Protein AF-A0A953PXP9-F1 (afdb_monomer_lite)

Foldseek 3Di:
DVVVVVLCVQLCQQLVQCQVVQADHPVCVVQQKGKDALVRHGAHSVLSNQLSVVQVVCPPPPRSVQQCVQLVPDPQSAGPSCVVSRIHMDRDDPPVPPPPPPPPPPVPPPPDQFPLVQPDPVLLVLLVVLVVCLVVDDPVVNVVSLLVSQVVVCVSRVPDVVLSVPSNVNSVVSNVSVVVVVVVD

Sequence (185 aa):
VAVFILFLLQFGYYAGFEAWWNGQTPGKRRQHLRVIKDTGRPITVYESVARNLLRVVDSIPGFYGVGIVSMLLSAQNKRLGDYVAGTVVVHEKPFADQAKVSWNFASSGAASALDLSRLSPEEFQLMETFLLRREQLARDVRASMARQIALRVGEKLKIPAEDRQNPEALIEKLANEYRNCARFL

Radius of gyration: 26.55 Å; chains: 1; bounding box: 55×27×71 Å

Secondary structure (DSSP, 8-state):
-HHHHHHHHHHHHHHHHHHHTTS--HHHHHTTEEEEETTSPBPPHHHHHHHHHHHHHHT-STTTHHHHHHHHH-TT---HHHHHTTEEEEE---TTTS----------S--S---GGGS-HHHHHHHHHHHHHTTTS-HHHHHHHHHHHHHHHHHHTT--TTTTSSHHHHHHHHHHHHHHHHTT-

pLDDT: mean 75.17, std 12.75, range [41.72, 93.12]

Structure (mmCIF, N/CA/C/O backbone):
data_AF-A0A953PXP9-F1
#
_entry.id   AF-A0A953PXP9-F1
#
loop_
_atom_site.group_PDB
_atom_site.id
_atom_site.type_symbol
_atom_site.label_atom_id
_atom_site.label_alt_id
_atom_site.label_comp_id
_atom_site.label_asym_id
_atom_site.label_entity_id
_atom_site.label_seq_id
_atom_site.pdbx_PDB_ins_code
_atom_site.Cartn_x
_atom_site.Cartn_y
_atom_site.Cartn_z
_atom_site.occupancy
_atom_site.B_iso_or_equiv
_atom_site.auth_seq_id
_atom_site.auth_comp_id
_atom_site.auth_asym_id
_atom_site.auth_atom_id
_atom_site.pdbx_PDB_model_num
ATOM 1 N N . VAL A 1 1 ? 24.711 12.541 -34.722 1.00 77.81 1 VAL A N 1
ATOM 2 C CA . VAL A 1 1 ? 24.895 13.461 -33.569 1.00 77.81 1 VAL A CA 1
ATOM 3 C C . VAL A 1 1 ? 23.563 13.884 -32.948 1.00 77.81 1 VAL A C 1
ATOM 5 O O . VAL A 1 1 ? 23.353 13.577 -31.785 1.00 77.81 1 VAL A O 1
ATOM 8 N N . ALA A 1 2 ? 22.626 14.485 -33.695 1.00 76.88 2 ALA A N 1
ATOM 9 C CA . ALA A 1 2 ? 21.339 14.953 -33.147 1.00 76.88 2 ALA A CA 1
ATOM 10 C C . ALA A 1 2 ? 20.513 13.870 -32.416 1.00 76.88 2 ALA A C 1
ATOM 12 O O . ALA A 1 2 ? 20.062 14.098 -31.300 1.00 76.88 2 ALA A O 1
ATOM 13 N N . VAL A 1 3 ? 20.386 12.667 -32.992 1.00 74.69 3 VAL A N 1
ATOM 14 C CA . VAL A 1 3 ? 19.672 11.530 -32.366 1.00 74.69 3 VAL A CA 1
ATOM 15 C C . VAL A 1 3 ? 2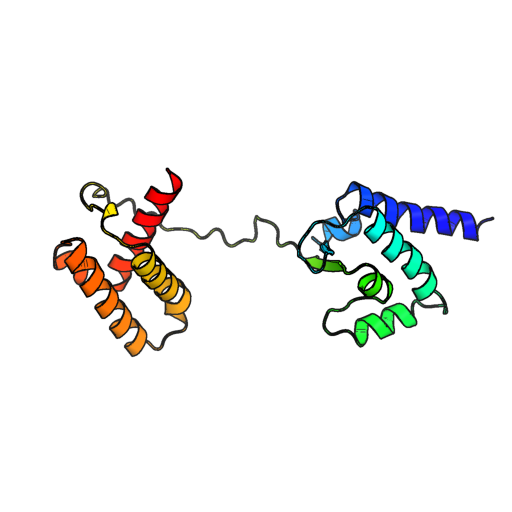0.305 11.115 -31.034 1.00 74.69 3 VAL A C 1
ATOM 17 O O . VAL A 1 3 ? 19.601 10.816 -30.077 1.00 74.69 3 VAL A O 1
ATOM 20 N N . PHE A 1 4 ? 21.635 11.151 -30.947 1.00 73.12 4 PHE A N 1
ATOM 21 C CA . PHE A 1 4 ? 22.373 10.807 -29.732 1.00 73.12 4 PHE A CA 1
ATOM 22 C C . PHE A 1 4 ? 22.208 11.872 -28.635 1.00 73.12 4 PHE A C 1
ATOM 24 O O . PHE A 1 4 ? 22.057 11.540 -27.464 1.00 73.12 4 PHE A O 1
ATOM 31 N N . ILE A 1 5 ? 22.156 13.153 -29.011 1.00 79.44 5 ILE A N 1
ATOM 32 C CA . ILE A 1 5 ? 21.874 14.255 -28.078 1.00 79.44 5 ILE A CA 1
ATOM 33 C C . ILE A 1 5 ? 20.431 14.170 -27.563 1.00 79.44 5 ILE A C 1
ATOM 35 O O . ILE A 1 5 ? 20.203 14.259 -26.359 1.00 79.44 5 ILE A O 1
ATOM 39 N N . LEU A 1 6 ? 19.461 13.940 -28.454 1.00 75.19 6 LEU A N 1
ATOM 40 C CA . LEU A 1 6 ? 18.058 13.713 -28.089 1.00 75.19 6 LEU A CA 1
ATOM 41 C C . LEU A 1 6 ? 17.910 12.507 -27.157 1.00 75.19 6 LEU A C 1
ATOM 43 O O . LEU A 1 6 ? 17.182 12.581 -26.170 1.00 75.19 6 LEU A O 1
ATOM 47 N N . PHE A 1 7 ? 18.642 11.426 -27.433 1.00 75.38 7 PHE A N 1
ATOM 48 C CA . PHE A 1 7 ? 18.706 10.257 -26.567 1.00 75.38 7 PHE A CA 1
ATOM 49 C C . PHE A 1 7 ? 19.218 10.619 -25.173 1.00 75.38 7 PHE A C 1
ATOM 51 O O . PHE A 1 7 ? 18.550 10.300 -24.200 1.00 75.38 7 PHE A O 1
ATOM 58 N N . LEU A 1 8 ? 20.350 11.318 -25.055 1.00 78.12 8 LEU A N 1
ATOM 59 C CA . LEU A 1 8 ? 20.912 11.691 -23.754 1.00 78.12 8 LEU A CA 1
ATOM 60 C C . LEU A 1 8 ? 20.008 12.643 -22.971 1.00 78.12 8 LEU A C 1
ATOM 62 O O . LEU A 1 8 ? 19.859 12.473 -21.764 1.00 78.12 8 LEU A O 1
ATOM 66 N N . LEU A 1 9 ? 19.365 13.601 -23.639 1.00 79.12 9 LEU A N 1
ATOM 67 C CA . LEU A 1 9 ? 18.408 14.502 -22.995 1.00 79.12 9 LEU A CA 1
ATOM 68 C C . LEU A 1 9 ? 17.196 13.730 -22.469 1.00 79.12 9 LEU A C 1
ATOM 70 O O . LEU A 1 9 ? 16.824 13.869 -21.308 1.00 79.12 9 LEU A O 1
ATOM 74 N N . GLN A 1 10 ? 16.608 12.873 -23.298 1.00 71.00 10 GLN A N 1
ATOM 75 C CA . GLN A 1 10 ? 15.400 12.127 -22.959 1.00 71.00 10 GLN A CA 1
ATOM 76 C C . GLN A 1 10 ? 15.678 10.969 -21.988 1.00 71.00 10 GLN A C 1
ATOM 78 O O . GLN A 1 10 ? 14.846 10.653 -21.145 1.00 71.00 10 GLN A O 1
ATOM 83 N N . PHE A 1 11 ? 16.830 10.313 -22.076 1.00 74.19 11 PHE A N 1
ATOM 84 C CA . PHE A 1 11 ? 17.242 9.253 -21.157 1.00 74.19 11 PHE A CA 1
ATOM 85 C C . PHE A 1 11 ? 17.737 9.836 -19.832 1.00 74.19 11 PHE A C 1
ATOM 87 O O . PHE A 1 11 ? 17.252 9.444 -18.774 1.00 74.19 11 PHE A O 1
ATOM 94 N N . GLY A 1 12 ? 18.643 10.815 -19.887 1.00 76.44 12 GLY A N 1
ATOM 95 C CA . GLY A 1 12 ? 19.232 11.461 -18.717 1.00 76.44 12 GLY A CA 1
ATOM 96 C C . GLY A 1 12 ? 18.202 12.203 -17.873 1.00 76.44 12 GLY A C 1
ATOM 97 O O . GLY A 1 12 ? 18.256 12.120 -16.650 1.00 76.44 12 GLY A O 1
ATOM 98 N N . TYR A 1 13 ? 17.208 12.840 -18.504 1.00 78.25 13 TYR A N 1
ATOM 99 C CA . TYR A 1 13 ? 16.089 13.442 -17.780 1.00 78.25 13 TYR A CA 1
ATOM 100 C C . TYR A 1 13 ? 15.318 12.381 -16.986 1.00 78.25 13 TYR A C 1
ATOM 102 O O . TYR A 1 13 ? 15.208 12.474 -15.769 1.00 78.25 13 TYR A O 1
ATOM 110 N N . TYR A 1 14 ? 14.813 11.330 -17.634 1.00 74.12 14 TYR A N 1
ATOM 111 C CA . TYR A 1 14 ? 13.960 10.363 -16.937 1.00 74.12 14 TYR A CA 1
ATOM 112 C C . TYR A 1 14 ? 14.738 9.517 -15.925 1.00 74.12 14 TYR A C 1
ATOM 114 O O . TYR A 1 14 ? 14.324 9.443 -14.772 1.00 74.12 14 TYR A O 1
ATOM 122 N N . ALA A 1 15 ? 15.881 8.945 -16.312 1.00 76.94 15 ALA A N 1
ATOM 123 C CA . ALA A 1 15 ? 16.683 8.113 -15.420 1.00 76.94 15 ALA A CA 1
ATOM 124 C C . ALA A 1 15 ? 17.272 8.927 -14.258 1.00 76.94 15 ALA A C 1
ATOM 126 O O . ALA A 1 15 ? 17.239 8.472 -13.116 1.00 76.94 15 ALA A O 1
ATOM 127 N N . GLY A 1 16 ? 17.761 10.143 -14.534 1.00 78.06 16 GLY A N 1
ATOM 128 C CA . GLY A 1 16 ? 18.353 11.024 -13.530 1.00 78.06 16 GLY A CA 1
ATOM 129 C C . GLY A 1 16 ? 17.331 11.520 -12.512 1.00 78.06 16 GLY A C 1
ATOM 130 O O . GLY A 1 16 ? 17.553 11.386 -11.310 1.00 78.06 16 GLY A O 1
ATOM 131 N N . PHE A 1 17 ? 16.181 12.026 -12.971 1.00 76.69 17 PHE A N 1
ATOM 132 C CA . PHE A 1 17 ? 15.129 12.468 -12.054 1.00 76.69 17 PHE A CA 1
ATOM 133 C C . PHE A 1 17 ? 14.521 11.299 -11.276 1.00 76.69 17 PHE A C 1
ATOM 135 O O . PHE A 1 17 ? 14.331 11.428 -10.073 1.00 76.69 17 PHE A O 1
ATOM 142 N N . GLU A 1 18 ? 14.281 10.142 -11.900 1.00 78.50 18 GLU A N 1
ATOM 143 C CA . GLU A 1 18 ? 13.748 8.981 -11.178 1.00 78.50 18 GLU A CA 1
ATOM 144 C C . GLU A 1 18 ? 14.744 8.409 -10.165 1.00 78.50 18 GLU A C 1
ATOM 146 O O . GLU A 1 18 ? 14.329 7.996 -9.084 1.00 78.50 18 GLU A O 1
ATOM 151 N N . ALA A 1 19 ? 16.046 8.417 -10.462 1.00 75.44 19 ALA A N 1
ATOM 152 C CA . ALA A 1 19 ? 17.071 7.996 -9.509 1.00 75.44 19 ALA A CA 1
ATOM 153 C C . ALA A 1 19 ? 17.203 8.977 -8.332 1.00 75.44 19 ALA A C 1
ATOM 155 O O . ALA A 1 19 ? 17.291 8.546 -7.186 1.00 75.44 19 ALA A O 1
ATOM 156 N N . TRP A 1 20 ? 17.180 10.287 -8.596 1.00 78.50 20 TRP A N 1
ATOM 157 C CA . TRP A 1 20 ? 17.334 11.308 -7.555 1.00 78.50 20 TRP A CA 1
ATOM 158 C C . TRP A 1 20 ? 16.058 11.478 -6.715 1.00 78.50 20 TRP A C 1
ATOM 160 O O . TRP A 1 20 ? 16.119 11.654 -5.501 1.00 78.50 20 TRP A O 1
ATOM 170 N N . TRP A 1 21 ? 14.879 11.372 -7.331 1.00 74.69 21 TRP A N 1
ATOM 171 C CA . TRP A 1 21 ? 13.590 11.607 -6.677 1.00 74.69 21 TRP A CA 1
ATOM 172 C C . TRP A 1 21 ? 12.871 10.323 -6.237 1.00 74.69 21 TRP A C 1
ATOM 174 O O . TRP A 1 21 ? 11.643 10.295 -6.154 1.00 74.69 21 TRP A O 1
ATOM 184 N N . ASN A 1 22 ? 13.611 9.242 -5.960 1.00 76.00 22 ASN A N 1
ATOM 185 C CA . ASN A 1 22 ? 13.059 7.965 -5.480 1.00 76.00 22 ASN A CA 1
ATOM 186 C C . ASN A 1 22 ? 11.868 7.451 -6.323 1.00 76.00 22 ASN A C 1
ATOM 188 O O . ASN A 1 22 ? 10.829 7.054 -5.781 1.00 76.00 22 ASN A O 1
ATOM 192 N N . GLY A 1 23 ? 12.008 7.495 -7.649 1.00 72.38 23 GLY A N 1
ATOM 193 C CA . GLY A 1 23 ? 11.006 7.028 -8.606 1.00 72.38 23 GLY A CA 1
ATOM 194 C C . GLY A 1 23 ? 9.991 8.071 -9.060 1.00 72.38 23 GLY A C 1
ATOM 195 O O . GLY A 1 23 ? 8.904 7.699 -9.505 1.00 72.38 23 GLY A O 1
ATOM 196 N N . GLN A 1 24 ? 10.307 9.364 -8.974 1.00 79.06 24 GLN A N 1
ATOM 197 C CA . GLN A 1 24 ? 9.444 10.428 -9.496 1.00 79.06 24 GLN A CA 1
ATOM 198 C C . GLN A 1 24 ? 10.177 11.311 -10.508 1.00 79.06 24 GLN A C 1
ATOM 200 O O . GLN A 1 24 ? 11.357 11.606 -10.385 1.00 79.06 24 GLN A O 1
ATOM 205 N N . THR A 1 25 ? 9.445 11.785 -11.510 1.00 83.06 25 THR A N 1
ATOM 206 C CA . THR A 1 25 ? 9.865 12.907 -12.358 1.00 83.06 25 THR A CA 1
ATOM 207 C C . THR A 1 25 ? 9.011 14.130 -12.025 1.00 83.06 25 THR A C 1
ATOM 209 O O . THR A 1 25 ? 7.919 13.968 -11.471 1.00 83.06 25 THR A O 1
ATOM 212 N N . PRO A 1 26 ? 9.431 15.360 -12.375 1.00 80.00 26 PRO A N 1
ATOM 213 C CA . PRO A 1 26 ? 8.640 16.563 -12.104 1.00 80.00 26 PRO A CA 1
ATOM 214 C C . PRO A 1 26 ? 7.191 16.479 -12.617 1.00 80.00 26 PRO A C 1
ATOM 216 O O . PRO A 1 26 ? 6.264 16.912 -11.934 1.00 80.00 26 PRO A O 1
ATOM 219 N N . GLY A 1 27 ? 6.980 15.866 -13.789 1.00 75.94 27 GLY A N 1
ATOM 220 C CA . GLY A 1 27 ? 5.645 15.616 -14.343 1.00 75.94 27 GLY A CA 1
ATOM 221 C C . GLY A 1 27 ? 4.837 14.598 -13.533 1.00 75.94 27 GLY A C 1
ATOM 222 O O . GLY A 1 27 ? 3.691 14.872 -13.183 1.00 75.94 27 GLY A O 1
ATOM 223 N N . LYS A 1 28 ? 5.450 13.464 -13.162 1.00 78.88 28 LYS A N 1
ATOM 224 C CA . LYS A 1 28 ? 4.817 12.448 -12.303 1.00 78.88 28 LYS A CA 1
ATOM 225 C C . LYS A 1 28 ? 4.431 13.029 -10.946 1.00 78.88 28 LYS A C 1
ATOM 227 O O . LYS A 1 28 ? 3.342 12.766 -10.455 1.00 78.88 28 LYS A O 1
ATOM 232 N N . ARG A 1 29 ? 5.271 13.894 -10.381 1.00 77.50 29 ARG A N 1
ATOM 233 C CA . ARG A 1 29 ? 5.030 14.512 -9.079 1.00 77.50 29 ARG A CA 1
ATOM 234 C C . ARG A 1 29 ? 3.833 15.461 -9.069 1.00 77.50 29 ARG A C 1
ATOM 236 O O . ARG A 1 29 ? 3.086 15.461 -8.099 1.00 77.50 29 ARG A O 1
ATOM 243 N N . ARG A 1 30 ? 3.610 16.219 -10.150 1.00 80.81 30 ARG A N 1
ATOM 244 C CA . ARG A 1 30 ? 2.393 17.042 -10.308 1.00 80.81 30 ARG A CA 1
ATOM 245 C C . ARG A 1 30 ? 1.121 16.199 -10.384 1.00 80.81 30 ARG A C 1
ATOM 247 O O . ARG A 1 30 ? 0.072 16.654 -9.959 1.00 80.81 30 ARG A O 1
ATOM 254 N N . GLN A 1 31 ? 1.226 14.986 -10.919 1.00 78.00 31 GLN A N 1
ATOM 255 C CA . GLN A 1 31 ? 0.127 14.024 -11.001 1.00 78.00 31 GLN A CA 1
ATOM 256 C C . GLN A 1 31 ? 0.084 13.085 -9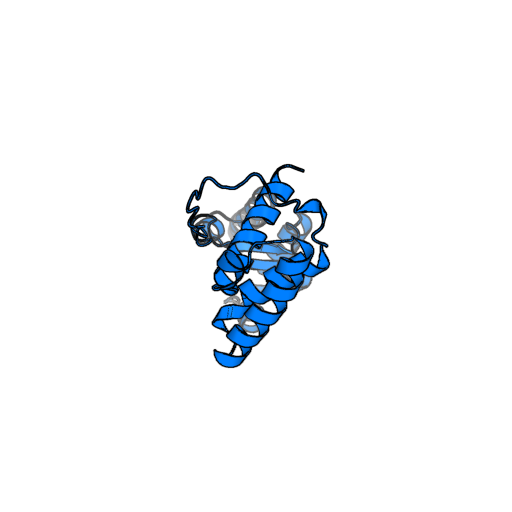.791 1.00 78.00 31 GLN A C 1
ATOM 258 O O . GLN A 1 31 ? -0.618 12.085 -9.837 1.00 78.00 31 GLN A O 1
ATOM 263 N N . HIS A 1 32 ? 0.864 13.345 -8.737 1.00 80.44 32 HIS A N 1
ATOM 264 C CA . HIS A 1 32 ? 1.001 12.462 -7.578 1.00 80.44 32 HIS A CA 1
ATOM 265 C C . HIS A 1 32 ? 1.248 10.987 -7.945 1.00 80.44 32 HIS A C 1
ATOM 267 O O . 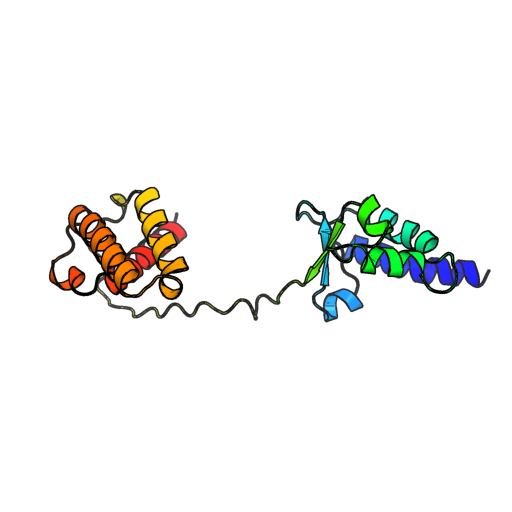HIS A 1 32 ? 0.693 10.066 -7.351 1.00 80.44 32 HIS A O 1
ATOM 273 N N . LEU A 1 33 ? 2.052 10.747 -8.976 1.00 81.75 33 LEU A N 1
ATOM 274 C CA . LEU A 1 33 ? 2.457 9.416 -9.406 1.00 81.75 33 LEU A CA 1
ATOM 275 C C . LEU A 1 33 ? 3.848 9.108 -8.865 1.00 81.75 33 LEU A C 1
ATOM 277 O O . LEU A 1 33 ? 4.772 9.920 -8.981 1.00 81.75 33 LEU A O 1
ATOM 281 N N . ARG A 1 34 ? 4.015 7.900 -8.336 1.00 83.88 34 ARG A N 1
ATOM 282 C CA . ARG A 1 34 ? 5.301 7.392 -7.869 1.00 83.88 34 ARG A CA 1
ATOM 283 C C . ARG A 1 34 ? 5.553 5.994 -8.388 1.00 83.88 34 ARG A C 1
ATOM 285 O O . ARG A 1 34 ? 4.677 5.140 -8.361 1.00 83.88 34 ARG A O 1
ATOM 292 N N . VAL A 1 35 ? 6.777 5.762 -8.838 1.00 83.12 35 VAL A N 1
ATOM 293 C CA . VAL A 1 35 ? 7.254 4.429 -9.182 1.00 83.12 35 VAL A CA 1
ATOM 294 C C . VAL A 1 35 ? 7.766 3.752 -7.907 1.00 83.12 35 VAL A C 1
ATOM 296 O O . VAL A 1 35 ? 8.645 4.290 -7.235 1.00 83.12 35 VAL A O 1
ATOM 299 N N . ILE A 1 36 ? 7.240 2.574 -7.585 1.00 85.25 36 ILE A N 1
ATOM 300 C CA . ILE A 1 36 ? 7.658 1.742 -6.446 1.00 85.25 36 ILE A CA 1
ATOM 301 C C . ILE A 1 36 ? 7.935 0.320 -6.919 1.00 85.25 36 ILE A C 1
ATOM 303 O O . ILE A 1 36 ? 7.416 -0.095 -7.951 1.00 85.25 36 ILE A O 1
ATOM 307 N N . LYS A 1 37 ? 8.729 -0.452 -6.177 1.00 85.12 37 LYS A N 1
ATOM 308 C CA . LYS A 1 37 ? 8.870 -1.888 -6.447 1.00 85.12 37 LYS A CA 1
ATOM 309 C C . LYS A 1 37 ? 7.543 -2.610 -6.239 1.00 85.12 37 LYS A C 1
ATOM 311 O O . LYS A 1 37 ? 6.726 -2.187 -5.425 1.00 85.12 37 LYS A O 1
ATOM 316 N N . ASP A 1 38 ? 7.403 -3.777 -6.856 1.00 82.62 38 ASP A N 1
ATOM 317 C CA . ASP A 1 38 ? 6.272 -4.682 -6.607 1.00 82.62 38 ASP A CA 1
ATOM 318 C C . ASP A 1 38 ? 6.170 -5.120 -5.133 1.00 82.62 38 ASP A C 1
ATOM 320 O O . ASP A 1 38 ? 5.098 -5.454 -4.644 1.00 82.62 38 ASP A O 1
ATOM 324 N N . THR A 1 39 ? 7.280 -5.041 -4.392 1.00 79.88 39 THR A N 1
ATOM 325 C CA . THR A 1 39 ? 7.351 -5.289 -2.941 1.00 79.88 39 THR A CA 1
ATOM 326 C C . THR A 1 39 ? 6.940 -4.090 -2.077 1.00 79.88 39 THR A C 1
ATOM 328 O O . THR A 1 39 ? 7.014 -4.167 -0.854 1.00 79.88 39 THR A O 1
ATOM 331 N N . GLY A 1 40 ? 6.573 -2.953 -2.677 1.00 75.69 40 GLY A N 1
ATOM 332 C CA . GLY A 1 40 ? 6.231 -1.715 -1.966 1.00 75.69 40 GLY A CA 1
ATOM 333 C C . GLY A 1 40 ? 7.429 -0.865 -1.526 1.00 75.69 40 GLY A C 1
ATOM 334 O O . GLY A 1 40 ? 7.253 0.223 -0.981 1.00 75.69 40 GLY A O 1
ATOM 335 N N . ARG A 1 41 ? 8.661 -1.328 -1.765 1.00 81.44 41 ARG A N 1
ATOM 336 C CA . ARG A 1 41 ? 9.893 -0.590 -1.439 1.00 81.44 41 ARG A CA 1
ATOM 337 C C . ARG A 1 41 ? 10.181 0.517 -2.466 1.00 81.44 41 ARG A C 1
ATOM 339 O O . ARG A 1 41 ? 9.763 0.393 -3.622 1.00 81.44 41 ARG A O 1
ATOM 346 N N . PRO A 1 42 ? 10.921 1.581 -2.092 1.00 79.81 42 PRO A N 1
ATOM 347 C CA . PRO A 1 42 ? 11.400 2.558 -3.065 1.00 79.81 42 PRO A CA 1
ATOM 348 C C . PRO A 1 42 ? 12.282 1.881 -4.121 1.00 79.81 42 PRO A C 1
ATOM 350 O O . PRO A 1 42 ? 12.970 0.893 -3.839 1.00 79.81 42 PRO A O 1
ATOM 353 N N . ILE A 1 43 ? 12.244 2.407 -5.345 1.00 82.75 43 ILE A N 1
ATOM 354 C CA . ILE A 1 43 ? 13.068 1.882 -6.434 1.00 82.75 43 ILE A CA 1
ATOM 355 C C . ILE A 1 43 ? 14.544 2.216 -6.225 1.00 82.75 43 ILE A C 1
ATOM 357 O O . ILE A 1 43 ? 14.893 3.247 -5.653 1.00 82.75 43 ILE A O 1
ATOM 361 N N . THR A 1 44 ? 15.412 1.346 -6.729 1.00 82.25 44 THR A N 1
ATOM 362 C CA . THR A 1 44 ? 16.865 1.558 -6.735 1.00 82.25 44 THR A CA 1
ATOM 363 C C . THR A 1 44 ? 17.299 2.216 -8.049 1.00 82.25 44 THR A C 1
ATOM 365 O O . THR A 1 44 ? 16.624 2.086 -9.071 1.00 82.25 44 THR A O 1
ATOM 368 N N . VAL A 1 45 ? 18.462 2.876 -8.060 1.00 78.38 45 VAL A N 1
ATOM 369 C CA . VAL A 1 45 ? 19.053 3.491 -9.266 1.00 78.38 45 VAL A CA 1
ATOM 370 C C . VAL A 1 45 ? 19.137 2.499 -10.435 1.00 78.38 45 VAL A C 1
ATOM 372 O O . VAL A 1 45 ? 18.741 2.834 -11.547 1.00 78.38 45 VAL A O 1
ATOM 375 N N . TYR A 1 46 ? 19.564 1.258 -10.181 1.00 81.06 46 TYR A N 1
ATOM 376 C CA . TYR A 1 46 ? 19.648 0.207 -11.203 1.00 81.06 46 TYR A CA 1
ATOM 377 C C . TYR A 1 46 ? 18.302 -0.104 -11.863 1.00 81.06 46 TYR A C 1
ATOM 379 O O . TYR A 1 46 ? 18.232 -0.265 -13.076 1.00 81.06 46 TYR A O 1
ATOM 387 N N . GLU A 1 47 ? 17.225 -0.146 -11.082 1.00 81.00 47 GLU A N 1
ATOM 388 C CA . GLU A 1 47 ? 15.881 -0.440 -11.586 1.00 81.00 47 GLU A CA 1
ATOM 389 C C . GLU A 1 47 ? 15.335 0.736 -12.395 1.00 81.00 47 GLU A C 1
ATOM 391 O O . GLU A 1 47 ? 14.765 0.533 -13.463 1.00 81.00 47 GLU A O 1
ATOM 396 N N . SER A 1 48 ? 15.569 1.970 -11.936 1.00 80.75 48 SER A N 1
ATOM 397 C CA . SER A 1 48 ? 15.261 3.187 -12.702 1.00 80.75 48 SER A CA 1
ATOM 398 C C . SER A 1 48 ? 15.955 3.177 -14.071 1.00 80.75 48 SER A C 1
ATOM 400 O O . SER A 1 48 ? 15.330 3.423 -15.107 1.00 80.75 48 SER A O 1
ATOM 402 N N . VAL A 1 49 ? 17.244 2.829 -14.094 1.00 80.06 49 VAL A N 1
ATOM 403 C CA . VAL A 1 49 ? 18.046 2.757 -15.321 1.00 80.06 49 VAL A CA 1
ATOM 404 C C . VAL A 1 49 ? 17.574 1.620 -16.231 1.00 80.06 49 VAL A C 1
ATOM 406 O O . VAL A 1 49 ? 17.375 1.854 -17.421 1.00 80.06 49 VAL A O 1
ATOM 409 N N . ALA A 1 50 ? 17.331 0.421 -15.693 1.00 80.12 50 ALA A N 1
ATOM 410 C CA . ALA A 1 50 ? 16.872 -0.736 -16.465 1.00 80.12 50 ALA A CA 1
ATOM 411 C C . ALA A 1 50 ? 15.540 -0.459 -17.183 1.00 80.12 50 ALA A C 1
ATOM 413 O O . ALA A 1 50 ? 15.411 -0.719 -18.382 1.00 80.12 50 ALA A O 1
ATOM 414 N N . ARG A 1 51 ? 14.577 0.157 -16.483 1.00 77.94 51 ARG A N 1
ATOM 415 C CA . ARG A 1 51 ? 13.279 0.565 -17.058 1.00 77.94 51 ARG A CA 1
ATOM 416 C C . ARG A 1 51 ? 13.451 1.588 -18.168 1.00 77.94 51 ARG A C 1
ATOM 418 O O . ARG A 1 51 ? 12.824 1.477 -19.219 1.00 77.94 51 ARG A O 1
ATOM 425 N N . ASN A 1 52 ? 14.299 2.591 -17.943 1.00 76.56 52 ASN A N 1
ATOM 426 C CA . ASN A 1 52 ? 14.531 3.654 -18.917 1.00 76.56 52 ASN A CA 1
ATOM 427 C C . ASN A 1 52 ? 15.320 3.178 -20.141 1.00 76.56 52 ASN A C 1
ATOM 429 O O . ASN A 1 52 ? 15.111 3.711 -21.230 1.00 76.56 52 ASN A O 1
ATOM 433 N N . LEU A 1 53 ? 16.177 2.166 -19.995 1.00 75.75 53 LEU A N 1
ATOM 434 C CA . LEU A 1 53 ? 16.896 1.557 -21.111 1.00 75.75 53 LEU A CA 1
ATOM 435 C C . LEU A 1 53 ? 15.955 0.705 -21.970 1.00 75.75 53 LEU A C 1
ATOM 437 O O . LEU A 1 53 ? 15.942 0.839 -23.191 1.00 75.75 53 LEU A O 1
ATOM 441 N N . LEU A 1 54 ? 15.090 -0.094 -21.340 1.00 73.25 54 LEU A N 1
ATOM 442 C CA . LEU A 1 54 ? 14.065 -0.871 -22.045 1.00 73.25 54 LEU A CA 1
ATOM 443 C C . LEU A 1 54 ? 12.993 0.006 -22.693 1.00 73.25 54 LEU A C 1
ATOM 445 O O . LEU A 1 54 ? 12.446 -0.372 -23.723 1.00 73.25 54 LEU A O 1
ATOM 449 N N . ARG A 1 55 ? 12.774 1.227 -22.190 1.00 71.12 55 ARG A N 1
ATOM 450 C CA . ARG A 1 55 ? 11.926 2.220 -22.864 1.00 71.12 55 ARG A CA 1
ATOM 451 C C . ARG A 1 55 ? 12.394 2.513 -24.293 1.00 71.12 55 ARG A C 1
ATOM 453 O O . ARG A 1 55 ? 11.573 2.823 -25.152 1.00 71.12 55 ARG A O 1
ATOM 460 N N . VAL A 1 56 ? 13.698 2.437 -24.551 1.00 67.00 56 VAL A N 1
ATOM 461 C CA . VAL A 1 56 ? 14.278 2.627 -25.889 1.00 67.00 56 VAL A CA 1
ATOM 462 C C . VAL A 1 56 ? 13.860 1.478 -26.797 1.00 67.00 56 VAL A C 1
ATOM 464 O O . VAL A 1 56 ? 13.450 1.724 -27.922 1.00 67.00 56 VAL A O 1
ATOM 467 N N . VAL A 1 57 ? 13.881 0.248 -26.278 1.00 67.06 57 VAL A N 1
ATOM 468 C CA . VAL A 1 57 ? 13.435 -0.960 -26.985 1.00 67.06 57 VAL A CA 1
ATOM 469 C C . VAL A 1 57 ? 11.933 -0.900 -27.267 1.00 67.06 57 VAL A C 1
ATOM 471 O O . VAL A 1 57 ? 11.520 -1.114 -28.401 1.00 67.06 57 VAL A O 1
ATOM 474 N N . ASP A 1 58 ? 11.126 -0.477 -26.290 1.00 63.25 58 ASP A N 1
ATOM 475 C CA . ASP A 1 58 ? 9.678 -0.272 -26.460 1.00 63.25 58 ASP A CA 1
ATOM 476 C C . ASP A 1 58 ? 9.340 0.809 -27.504 1.00 63.25 58 ASP A C 1
ATOM 478 O O . ASP A 1 58 ? 8.238 0.827 -28.055 1.00 63.25 58 ASP A O 1
ATOM 482 N N . SER A 1 59 ? 10.283 1.717 -27.783 1.00 62.03 59 SER A N 1
ATOM 483 C CA . SER A 1 59 ? 10.144 2.775 -28.792 1.00 62.03 59 SER A CA 1
ATOM 484 C C . SER A 1 59 ? 10.428 2.281 -30.222 1.00 62.03 59 SER A C 1
ATOM 486 O O . SER A 1 59 ? 10.167 3.010 -31.180 1.00 62.03 59 SER A O 1
ATOM 488 N N . ILE A 1 60 ? 10.939 1.053 -30.382 1.00 61.00 60 ILE A N 1
ATOM 489 C CA . ILE A 1 60 ? 11.260 0.409 -31.665 1.00 61.00 60 ILE A CA 1
ATOM 490 C C . ILE A 1 60 ? 10.100 -0.548 -31.990 1.00 61.00 60 ILE A C 1
ATOM 492 O O . ILE A 1 60 ? 10.190 -1.742 -31.714 1.00 61.00 60 ILE A O 1
ATOM 496 N N . PRO A 1 61 ? 8.936 -0.029 -32.430 1.00 53.72 61 PRO A N 1
ATOM 497 C CA . PRO A 1 61 ? 8.750 0.463 -33.795 1.00 53.72 61 PRO A CA 1
ATOM 498 C C . PRO A 1 61 ? 7.914 1.756 -33.839 1.00 53.72 61 PRO A C 1
ATOM 500 O O . PRO A 1 61 ? 6.712 1.723 -33.590 1.00 53.72 61 PRO A O 1
ATOM 503 N N . GLY A 1 62 ? 8.546 2.886 -34.176 1.00 56.94 62 GLY A N 1
ATOM 504 C CA . GLY A 1 62 ? 7.942 4.144 -34.660 1.00 56.94 62 GLY A CA 1
ATOM 505 C C . GLY A 1 62 ? 6.969 4.922 -33.752 1.00 56.94 62 GLY A C 1
ATOM 506 O O . GLY A 1 62 ? 6.923 6.142 -33.845 1.00 56.94 62 GLY A O 1
ATOM 507 N N . PHE A 1 63 ? 6.209 4.264 -32.874 1.00 57.88 63 PHE A N 1
ATOM 508 C CA . PHE A 1 63 ? 5.058 4.832 -32.159 1.00 57.88 63 PHE A CA 1
ATOM 509 C C . PHE A 1 63 ? 4.839 4.221 -30.767 1.00 57.88 63 PHE A C 1
ATOM 511 O O . PHE A 1 63 ? 3.711 4.174 -30.288 1.00 57.88 63 PHE A O 1
ATOM 518 N N . TYR A 1 64 ? 5.886 3.721 -30.097 1.00 62.66 64 TYR A N 1
ATOM 519 C CA . TYR A 1 64 ? 5.735 3.045 -28.795 1.00 62.66 64 TYR A CA 1
ATOM 520 C C . TYR A 1 64 ? 4.792 1.825 -28.837 1.00 62.66 64 TYR A C 1
ATOM 522 O O . TYR A 1 64 ? 4.227 1.445 -27.813 1.00 62.66 64 TYR A O 1
ATOM 530 N N . GLY A 1 65 ? 4.602 1.205 -30.010 1.00 61.91 65 GLY A N 1
ATOM 531 C CA . GLY A 1 65 ? 3.581 0.175 -30.221 1.00 61.91 65 GLY A CA 1
ATOM 532 C C . GLY A 1 65 ? 3.704 -1.006 -29.256 1.00 61.91 65 GLY A C 1
ATOM 533 O O . GLY A 1 65 ? 2.711 -1.429 -28.677 1.00 61.91 65 GLY A O 1
ATOM 534 N N . VAL A 1 66 ? 4.925 -1.476 -28.994 1.00 66.38 66 VAL A N 1
ATOM 535 C CA . VAL A 1 66 ? 5.186 -2.578 -28.048 1.00 66.38 66 VAL A CA 1
ATOM 536 C C . VAL A 1 66 ? 4.869 -2.165 -26.607 1.00 66.38 66 VAL A C 1
ATOM 538 O O . VAL A 1 66 ? 4.229 -2.912 -25.863 1.00 66.38 66 VAL A O 1
ATOM 541 N N . GLY A 1 67 ? 5.238 -0.943 -26.219 1.00 65.94 67 GLY A N 1
ATOM 542 C CA . GLY A 1 67 ? 4.908 -0.383 -24.908 1.00 65.94 67 GLY A CA 1
ATOM 543 C C . GLY A 1 67 ? 3.400 -0.198 -24.703 1.00 65.94 67 GLY A C 1
ATOM 544 O O . GLY A 1 67 ? 2.880 -0.508 -23.637 1.00 65.94 67 GLY A O 1
ATOM 545 N N . ILE A 1 68 ? 2.683 0.264 -25.729 1.00 69.25 68 ILE A N 1
ATOM 546 C CA . ILE A 1 68 ? 1.229 0.468 -25.683 1.00 69.25 68 ILE A CA 1
ATOM 547 C C . ILE A 1 68 ? 0.500 -0.876 -25.632 1.00 69.25 68 ILE A C 1
ATOM 549 O O . ILE A 1 68 ? -0.363 -1.067 -24.781 1.00 69.25 68 ILE A O 1
ATOM 553 N N . VAL A 1 69 ? 0.871 -1.827 -26.493 1.00 71.75 69 VAL A N 1
ATOM 554 C CA . VAL A 1 69 ? 0.264 -3.165 -26.518 1.00 71.75 69 VAL A CA 1
ATOM 555 C C . VAL A 1 69 ? 0.510 -3.899 -25.198 1.00 71.75 69 VAL A C 1
ATOM 557 O O . VAL A 1 69 ? -0.427 -4.460 -24.638 1.00 71.75 69 VAL A O 1
ATOM 560 N N . SER A 1 70 ? 1.730 -3.847 -24.649 1.00 67.56 70 SER A N 1
ATOM 561 C CA . SER A 1 70 ? 2.024 -4.462 -23.344 1.00 67.56 70 SER A CA 1
ATOM 562 C C . SER A 1 70 ? 1.235 -3.823 -22.197 1.00 67.56 70 SER A C 1
ATOM 564 O O . SER A 1 70 ? 0.708 -4.550 -21.359 1.00 67.56 70 SER A O 1
ATOM 566 N N . MET A 1 71 ? 1.071 -2.495 -22.192 1.00 66.88 71 MET A N 1
ATOM 567 C CA . MET A 1 71 ? 0.236 -1.807 -21.201 1.00 66.88 71 MET A CA 1
ATOM 568 C C . MET A 1 71 ? -1.238 -2.199 -21.307 1.00 66.88 71 MET A C 1
ATOM 570 O O . MET A 1 71 ? -1.850 -2.467 -20.279 1.00 66.88 71 MET A O 1
ATOM 574 N N . LEU A 1 72 ? -1.792 -2.263 -22.523 1.00 73.44 72 LEU A N 1
ATOM 575 C CA . LEU A 1 72 ? -3.198 -2.613 -22.756 1.00 73.44 72 LEU A CA 1
ATOM 576 C C . LEU A 1 72 ? -3.515 -4.070 -22.399 1.00 73.44 72 LEU A C 1
ATOM 578 O O . LEU A 1 72 ? -4.602 -4.357 -21.909 1.00 73.44 72 LEU A O 1
ATOM 582 N N . LEU A 1 73 ? -2.575 -4.987 -22.636 1.00 73.75 73 LEU A N 1
ATOM 583 C CA . LEU A 1 73 ? -2.741 -6.405 -22.304 1.00 73.75 73 LEU A CA 1
ATOM 584 C C . LEU A 1 73 ? -2.464 -6.707 -20.823 1.00 73.75 73 LEU A C 1
ATOM 586 O O . LEU A 1 73 ? -2.859 -7.757 -20.316 1.00 73.75 73 LEU A O 1
ATOM 590 N N . SER A 1 74 ? -1.789 -5.804 -20.114 1.00 70.94 74 SER A N 1
ATOM 591 C CA . SER A 1 74 ? -1.450 -5.968 -18.705 1.00 70.94 74 SER A CA 1
ATOM 592 C C . SER A 1 74 ? -2.571 -5.453 -17.797 1.00 70.94 74 SER A C 1
ATOM 594 O O . SER A 1 74 ? -2.804 -4.250 -17.714 1.00 70.94 74 SER A O 1
ATOM 596 N N . ALA A 1 75 ? -3.123 -6.322 -16.944 1.00 66.56 75 ALA A N 1
ATOM 597 C CA . ALA A 1 75 ? -4.078 -5.939 -15.892 1.00 66.56 75 ALA A CA 1
ATOM 598 C C . ALA A 1 75 ? -3.556 -4.851 -14.923 1.00 66.56 75 ALA A C 1
ATOM 600 O O . ALA A 1 75 ? -4.338 -4.143 -14.296 1.00 66.56 75 ALA A O 1
ATOM 601 N N . GLN A 1 76 ? -2.231 -4.704 -14.798 1.00 67.38 76 GLN A N 1
ATOM 602 C CA . GLN A 1 76 ? -1.574 -3.711 -13.935 1.00 67.38 76 GLN A CA 1
ATOM 603 C C . GLN A 1 76 ? -1.060 -2.478 -14.707 1.00 67.38 76 GLN A C 1
ATOM 605 O O . GLN A 1 76 ? -0.326 -1.675 -14.137 1.00 67.38 76 GLN A O 1
ATOM 610 N N . ASN A 1 77 ? -1.408 -2.331 -15.996 1.00 74.50 77 ASN A N 1
ATOM 611 C CA . ASN A 1 77 ? -0.905 -1.281 -16.897 1.00 74.50 77 ASN A CA 1
ATOM 612 C C . ASN A 1 77 ? 0.638 -1.135 -16.904 1.00 74.50 77 ASN A C 1
ATOM 614 O O . ASN A 1 77 ? 1.168 -0.025 -17.003 1.00 74.50 77 ASN A O 1
ATOM 618 N N . LYS A 1 78 ? 1.370 -2.252 -16.776 1.00 75.62 78 LYS A N 1
ATOM 619 C CA . LYS A 1 78 ? 2.837 -2.300 -16.768 1.00 75.62 78 LYS A CA 1
ATOM 620 C C . LYS A 1 78 ? 3.386 -2.360 -18.191 1.00 75.62 78 LYS A C 1
ATOM 622 O O . LYS A 1 78 ? 2.883 -3.108 -19.024 1.00 75.62 78 LYS A O 1
ATOM 627 N N . ARG A 1 79 ? 4.447 -1.599 -18.462 1.00 78.31 79 ARG A N 1
ATOM 628 C CA . ARG A 1 79 ? 5.240 -1.734 -19.699 1.00 78.31 79 ARG A CA 1
ATOM 629 C C . ARG A 1 79 ? 6.185 -2.920 -19.603 1.00 78.31 79 ARG A C 1
ATOM 631 O O . ARG A 1 79 ? 6.505 -3.374 -18.507 1.00 78.31 79 ARG A O 1
ATOM 638 N N . LEU A 1 80 ? 6.734 -3.347 -20.737 1.00 76.06 80 LEU A N 1
ATOM 639 C CA . LEU A 1 80 ? 7.794 -4.357 -20.786 1.00 76.06 80 LEU A CA 1
ATOM 640 C C . LEU A 1 80 ? 8.988 -3.987 -19.888 1.00 76.06 80 LEU A C 1
ATOM 642 O O . LEU A 1 80 ? 9.433 -4.798 -19.076 1.00 76.06 80 LEU A O 1
ATOM 646 N N . GLY A 1 81 ? 9.445 -2.730 -19.957 1.00 74.56 81 GLY A N 1
ATOM 647 C CA . GLY A 1 81 ? 10.481 -2.221 -19.054 1.00 74.56 81 GLY A CA 1
ATOM 648 C C . GLY A 1 81 ? 10.099 -2.319 -17.577 1.00 74.56 81 GLY A C 1
ATOM 649 O O . GLY A 1 81 ? 10.965 -2.521 -16.723 1.00 74.56 81 GLY A O 1
ATOM 650 N N . ASP A 1 82 ? 8.802 -2.247 -17.276 1.00 78.50 82 ASP A N 1
ATOM 651 C CA . ASP A 1 82 ? 8.318 -2.289 -15.911 1.00 78.50 82 ASP A CA 1
ATOM 652 C C . ASP A 1 82 ? 8.322 -3.699 -15.315 1.00 78.50 82 ASP A C 1
ATOM 654 O O . ASP A 1 82 ? 8.637 -3.867 -14.134 1.00 78.50 82 ASP A O 1
ATOM 658 N N . TYR A 1 83 ? 8.034 -4.696 -16.154 1.00 79.12 83 TYR A N 1
ATOM 659 C CA . TYR A 1 83 ? 8.134 -6.112 -15.816 1.00 79.12 83 TYR A CA 1
ATOM 660 C C . TYR A 1 83 ? 9.572 -6.532 -15.527 1.00 79.12 83 TYR A C 1
ATOM 662 O O . TYR A 1 83 ? 9.823 -7.181 -14.516 1.00 79.12 83 TYR A O 1
ATOM 670 N N . VAL A 1 84 ? 10.523 -6.127 -16.373 1.00 80.31 84 VAL A N 1
ATOM 671 C CA . VAL A 1 84 ? 11.930 -6.528 -16.207 1.00 80.31 84 VAL A CA 1
ATOM 672 C C . VAL A 1 84 ? 12.536 -5.950 -14.931 1.00 80.31 84 VAL A C 1
ATOM 674 O O . VAL A 1 84 ? 13.325 -6.610 -14.264 1.00 80.31 84 VAL A O 1
ATOM 677 N N . ALA A 1 85 ? 12.155 -4.730 -14.561 1.00 80.31 85 ALA A N 1
ATOM 678 C CA . ALA A 1 85 ? 12.655 -4.107 -13.342 1.00 80.31 85 ALA A CA 1
ATOM 679 C C . ALA A 1 85 ? 11.827 -4.417 -12.087 1.00 80.31 85 ALA A C 1
ATOM 681 O O . ALA A 1 85 ? 12.203 -3.965 -11.008 1.00 80.31 85 ALA A O 1
ATOM 682 N N . GLY A 1 86 ? 10.702 -5.132 -12.208 1.00 82.69 86 GLY A N 1
ATOM 683 C CA . GLY A 1 86 ? 9.851 -5.502 -11.072 1.00 82.69 86 GLY A CA 1
ATOM 684 C C . GLY A 1 86 ? 9.277 -4.300 -10.320 1.00 82.69 86 GLY A C 1
ATOM 685 O O . GLY A 1 86 ? 9.317 -4.245 -9.085 1.00 82.69 86 GLY A O 1
ATOM 686 N N . THR A 1 87 ? 8.802 -3.287 -11.049 1.00 83.94 87 THR A N 1
ATOM 687 C CA . THR A 1 87 ? 8.258 -2.079 -10.415 1.00 83.94 87 THR A CA 1
ATOM 688 C C . THR A 1 87 ? 6.951 -1.609 -11.056 1.00 83.94 87 THR A C 1
ATOM 690 O O . THR A 1 87 ? 6.666 -1.881 -12.224 1.00 83.94 87 THR A O 1
ATOM 693 N N . VAL A 1 88 ? 6.147 -0.883 -10.289 1.00 83.62 88 VAL A N 1
ATOM 694 C CA . VAL A 1 88 ? 4.791 -0.448 -10.619 1.00 83.62 88 VAL A CA 1
ATOM 695 C C . VAL A 1 88 ? 4.629 1.044 -10.334 1.00 83.62 88 VAL A C 1
ATOM 697 O O . VAL A 1 88 ? 5.275 1.605 -9.448 1.00 83.62 88 VAL A O 1
ATOM 700 N N . VAL A 1 89 ? 3.776 1.710 -11.111 1.00 83.12 89 VAL A N 1
ATOM 701 C CA . VAL A 1 89 ? 3.418 3.114 -10.884 1.00 83.12 89 VAL A CA 1
ATOM 702 C C . VAL A 1 89 ? 2.157 3.162 -10.034 1.00 83.12 89 VAL A C 1
ATOM 704 O O . VAL A 1 89 ? 1.127 2.623 -10.426 1.00 83.12 89 VAL A O 1
ATOM 707 N N . VAL A 1 90 ? 2.236 3.823 -8.886 1.00 82.88 90 VAL A N 1
ATOM 708 C CA . VAL A 1 90 ? 1.107 4.031 -7.980 1.00 82.88 90 VAL A CA 1
ATOM 709 C C . VAL A 1 90 ? 0.755 5.505 -7.885 1.00 82.88 90 VAL A C 1
ATOM 711 O O . VAL A 1 90 ? 1.603 6.382 -8.067 1.00 82.88 90 VAL A O 1
ATOM 714 N N . HIS A 1 91 ? -0.509 5.770 -7.580 1.00 82.75 91 HIS A N 1
ATOM 715 C CA . HIS A 1 91 ? -0.984 7.108 -7.278 1.00 82.75 91 HIS A CA 1
ATOM 716 C C . HIS A 1 91 ? -0.892 7.336 -5.765 1.00 82.75 91 HIS A C 1
ATOM 718 O O . HIS A 1 91 ? -1.569 6.666 -4.983 1.00 82.75 91 HIS A O 1
ATOM 724 N N . GLU A 1 92 ? -0.021 8.249 -5.343 1.00 76.12 92 GLU A N 1
ATOM 725 C CA . GLU A 1 92 ? 0.067 8.682 -3.952 1.00 76.12 92 GLU A CA 1
ATOM 726 C C . GLU A 1 92 ? -1.066 9.678 -3.692 1.00 76.12 92 GLU A C 1
ATOM 728 O O . GLU A 1 92 ? -1.048 10.797 -4.191 1.00 76.12 92 GLU A O 1
ATOM 733 N N . LYS A 1 93 ? -2.072 9.303 -2.899 1.00 67.38 93 LYS A N 1
ATOM 734 C CA . LYS A 1 93 ? -3.061 10.291 -2.456 1.00 67.38 93 LYS A CA 1
ATOM 735 C C . LYS A 1 93 ? -2.357 11.313 -1.554 1.00 67.38 93 LYS A C 1
ATOM 737 O O . LYS A 1 93 ? -1.649 10.888 -0.633 1.00 67.38 93 LYS A O 1
ATOM 742 N N . PRO A 1 94 ? -2.524 12.630 -1.786 1.00 60.38 94 PRO A N 1
ATOM 743 C CA . PRO A 1 94 ? -2.012 13.641 -0.873 1.00 60.38 94 PRO A CA 1
ATOM 744 C C . PRO A 1 94 ? -2.467 13.312 0.548 1.00 60.38 94 PRO A C 1
ATOM 746 O O . PRO A 1 94 ? -3.628 12.969 0.761 1.00 60.38 94 PRO A O 1
ATOM 749 N N . PHE A 1 95 ? -1.584 13.453 1.537 1.00 55.19 95 PHE A N 1
ATOM 750 C CA . PHE A 1 95 ? -1.956 13.279 2.948 1.00 55.19 95 PHE A CA 1
ATOM 751 C C . PHE A 1 95 ? -3.128 14.191 3.367 1.00 55.19 95 PHE A C 1
ATOM 753 O O . PHE A 1 95 ? -3.810 13.898 4.340 1.00 55.19 95 PHE A O 1
ATOM 760 N N . ALA A 1 96 ? -3.384 15.267 2.614 1.00 57.59 96 ALA A N 1
ATOM 761 C CA . ALA A 1 96 ? -4.534 16.149 2.787 1.00 57.59 96 ALA A CA 1
ATOM 762 C C . ALA A 1 96 ? -5.891 15.496 2.434 1.00 57.59 96 ALA A C 1
ATOM 764 O O . ALA A 1 96 ? -6.895 15.872 3.032 1.00 57.59 96 ALA A O 1
ATOM 765 N N . ASP A 1 97 ? -5.905 14.513 1.523 1.00 49.72 97 ASP A N 1
ATOM 766 C CA . ASP A 1 97 ? -7.094 13.769 1.061 1.00 49.72 97 ASP A CA 1
ATOM 767 C C . ASP A 1 97 ? -7.259 12.406 1.744 1.00 49.72 97 ASP A C 1
ATOM 769 O O . ASP A 1 97 ? -8.244 11.695 1.514 1.00 49.72 97 ASP A O 1
ATOM 773 N N . GLN A 1 98 ? -6.321 12.016 2.612 1.00 52.16 98 GLN A N 1
ATOM 774 C CA . GLN A 1 98 ? -6.674 11.057 3.649 1.00 52.16 98 GLN A CA 1
ATOM 775 C C . GLN A 1 98 ? -7.717 11.770 4.491 1.00 52.16 98 GLN A C 1
ATOM 777 O O . GLN A 1 98 ? -7.362 12.690 5.227 1.00 52.16 98 GLN A O 1
ATOM 782 N N . ALA A 1 99 ? -8.991 11.408 4.294 1.00 51.88 99 ALA A N 1
ATOM 783 C CA . ALA A 1 99 ? -10.114 11.898 5.073 1.00 51.88 99 ALA A CA 1
ATOM 784 C C . ALA A 1 99 ? -9.623 12.051 6.507 1.00 51.88 99 ALA A C 1
ATOM 786 O O . ALA A 1 99 ? -9.291 11.049 7.145 1.00 51.88 99 ALA A O 1
ATOM 787 N N . LYS A 1 100 ? -9.459 13.303 6.963 1.00 47.22 100 LYS A N 1
ATOM 788 C CA . LYS A 1 100 ? -9.195 13.576 8.368 1.00 47.22 100 LYS A CA 1
ATOM 789 C C . LYS A 1 100 ? -10.323 12.857 9.065 1.00 47.22 100 LYS A C 1
ATOM 791 O O . LYS A 1 100 ? -11.466 13.295 8.953 1.00 47.22 100 LYS A O 1
ATOM 796 N N . VAL A 1 101 ? -10.031 11.711 9.669 1.00 47.94 101 VAL A N 1
ATOM 797 C CA . VAL A 1 101 ? -11.024 11.012 10.457 1.00 47.94 101 VAL A CA 1
ATOM 798 C C . VAL A 1 101 ? -11.269 11.968 11.607 1.00 47.94 101 VAL A C 1
ATOM 800 O O . VAL A 1 101 ? -10.438 12.110 12.504 1.00 47.94 101 VAL A O 1
ATOM 803 N N . SER A 1 102 ? -12.325 12.765 11.472 1.00 41.72 102 SER A N 1
ATOM 804 C CA . SER A 1 102 ? -12.753 13.725 12.465 1.00 41.72 102 SER A CA 1
ATOM 805 C C . SER A 1 102 ? -13.331 12.888 13.586 1.00 41.72 102 SER A C 1
ATOM 807 O O . SER A 1 102 ? -14.522 12.588 13.619 1.00 41.72 102 SER A O 1
ATOM 809 N N . TRP A 1 103 ? -12.450 12.420 14.459 1.00 46.00 103 TRP A N 1
ATOM 810 C CA . TRP A 1 103 ? -12.858 11.849 15.721 1.00 46.00 103 TRP A CA 1
ATOM 811 C C . TRP A 1 103 ? -13.523 12.986 16.488 1.00 46.00 103 TRP A C 1
ATOM 813 O O . TRP A 1 103 ? -12.860 13.940 16.900 1.00 46.00 103 TRP A O 1
ATOM 823 N N . ASN A 1 104 ? -14.849 12.922 16.610 1.00 45.88 104 ASN A N 1
ATOM 824 C CA . ASN A 1 104 ? -15.591 13.778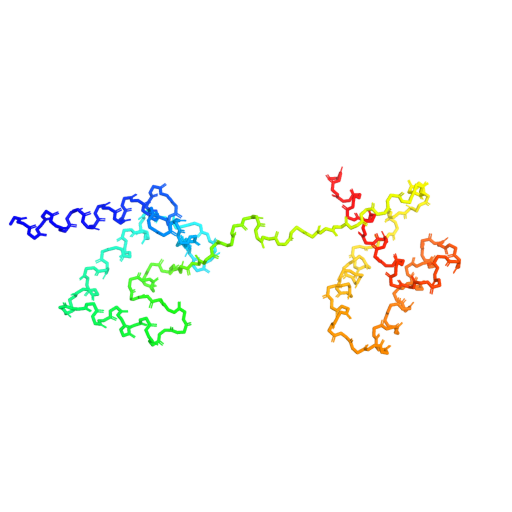 17.519 1.00 45.88 104 ASN A CA 1
ATOM 825 C C . ASN A 1 104 ? -15.144 13.407 18.933 1.00 45.88 104 ASN A C 1
ATOM 827 O O . ASN A 1 104 ? -15.708 12.520 19.569 1.00 45.88 104 ASN A O 1
ATOM 831 N N . PHE A 1 105 ? -14.099 14.072 19.422 1.00 45.19 105 PHE A N 1
ATOM 832 C CA . PHE A 1 105 ? -13.766 14.080 20.836 1.00 45.19 105 PHE A CA 1
ATOM 833 C C . PHE A 1 105 ? -14.842 14.902 21.541 1.00 45.19 105 PHE A C 1
ATOM 835 O O . PHE A 1 105 ? -14.647 16.072 21.860 1.00 45.19 105 PHE A O 1
ATOM 842 N N . ALA A 1 106 ? -16.004 14.292 21.775 1.00 51.31 106 ALA A N 1
ATOM 843 C CA . ALA A 1 106 ? -16.856 14.722 22.864 1.00 51.31 106 ALA A CA 1
ATOM 844 C C . ALA A 1 106 ? -16.059 14.442 24.140 1.00 51.31 106 ALA A C 1
ATOM 846 O O . ALA A 1 106 ? -16.072 13.330 24.669 1.00 51.31 106 ALA A O 1
ATOM 847 N N . SER A 1 107 ? -15.292 15.444 24.571 1.00 45.72 107 SER A N 1
ATOM 848 C CA . SER A 1 107 ? -14.610 15.497 25.856 1.00 45.72 107 SER A CA 1
ATOM 849 C C . SER A 1 107 ? -15.666 15.426 26.955 1.00 45.72 107 SER A C 1
ATOM 851 O O . SER A 1 107 ? -16.105 16.434 27.504 1.00 45.72 107 SER A O 1
ATOM 853 N N . SER A 1 108 ? -16.117 14.208 27.230 1.00 45.94 108 SER A N 1
ATOM 854 C CA . SER A 1 108 ? -16.948 13.878 28.372 1.00 45.94 108 SER A CA 1
ATOM 855 C C . SER A 1 108 ? -15.959 13.635 29.499 1.00 45.94 108 SER A C 1
ATOM 857 O O . SER A 1 108 ? -15.309 12.592 29.529 1.00 45.94 108 SER A O 1
ATOM 859 N N . GLY A 1 109 ? -15.771 14.640 30.354 1.00 42.47 109 GLY A N 1
ATOM 860 C CA . GLY A 1 109 ? -14.824 14.664 31.472 1.00 42.47 109 GLY A CA 1
ATOM 861 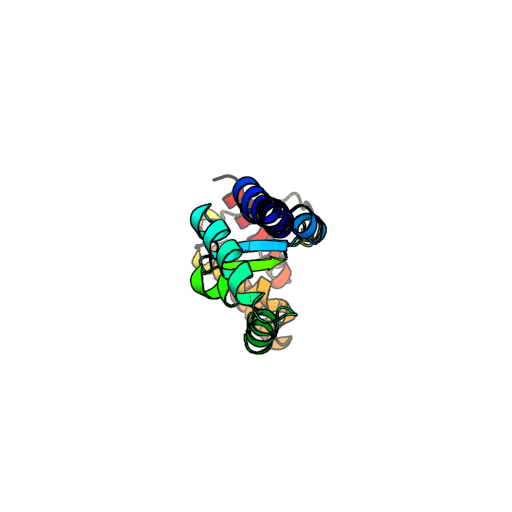C C . GLY A 1 109 ? -15.116 13.636 32.570 1.00 42.47 109 GLY A C 1
ATOM 862 O O . GLY A 1 109 ? -15.333 14.001 33.716 1.00 42.47 109 GLY A O 1
ATOM 863 N N . ALA A 1 110 ? -15.097 12.351 32.223 1.00 44.50 110 ALA A N 1
ATOM 864 C CA . ALA A 1 110 ? -15.198 11.211 33.131 1.00 44.50 110 ALA A CA 1
ATOM 865 C C . ALA A 1 110 ? -14.187 10.104 32.762 1.00 44.50 110 ALA A C 1
ATOM 867 O O . ALA A 1 110 ? -14.362 8.936 33.111 1.00 44.50 110 ALA A O 1
ATOM 868 N N . ALA A 1 111 ? -13.120 10.458 32.042 1.00 46.97 111 ALA A N 1
ATOM 869 C CA . ALA A 1 111 ? -11.981 9.584 31.787 1.00 46.97 111 ALA A CA 1
ATOM 870 C C . ALA A 1 111 ? -11.084 9.541 33.035 1.00 46.97 111 ALA A C 1
ATOM 872 O O . ALA A 1 111 ? -10.089 10.254 33.111 1.00 46.97 111 ALA A O 1
ATOM 873 N N . SER A 1 112 ? -11.466 8.770 34.060 1.00 50.56 112 SER A N 1
ATOM 874 C CA . SER A 1 112 ? -10.546 8.488 35.178 1.00 50.56 112 SER A CA 1
ATOM 875 C C . SER A 1 112 ? -10.817 7.205 35.982 1.00 50.56 112 SER A C 1
ATOM 877 O O . SER A 1 112 ? -10.259 7.064 37.067 1.00 50.56 112 SER A O 1
ATOM 879 N N . ALA A 1 113 ? -11.632 6.249 35.516 1.00 52.97 113 ALA A N 1
ATOM 880 C CA . ALA A 1 113 ? -11.952 5.080 36.357 1.00 52.97 113 ALA A CA 1
ATOM 881 C C . ALA A 1 113 ? -12.002 3.710 35.666 1.00 52.97 113 ALA A C 1
ATOM 883 O O . ALA A 1 113 ? -12.216 2.712 36.354 1.00 52.97 113 ALA A O 1
ATOM 884 N N . LEU A 1 114 ? -11.808 3.611 34.346 1.00 61.44 114 LEU A N 1
ATOM 885 C CA . LEU A 1 114 ? -11.769 2.296 33.702 1.00 61.44 114 LEU A CA 1
ATOM 886 C C . LEU A 1 114 ? -10.339 1.762 33.653 1.00 61.44 114 LEU A C 1
ATOM 888 O O . LEU A 1 114 ? -9.478 2.302 32.964 1.00 61.44 114 LEU A O 1
ATOM 892 N N . ASP A 1 115 ? -10.112 0.661 34.366 1.00 65.94 115 ASP A N 1
ATOM 893 C CA . ASP A 1 115 ? -8.882 -0.126 34.319 1.00 65.94 115 ASP A CA 1
ATOM 894 C C . ASP A 1 115 ? -8.806 -0.914 32.997 1.00 65.94 115 ASP A C 1
ATOM 896 O O . ASP A 1 115 ? -9.074 -2.117 32.931 1.00 65.94 115 ASP A O 1
ATOM 900 N N . LEU A 1 116 ? -8.485 -0.202 31.911 1.00 67.88 116 LEU A N 1
ATOM 901 C CA . LEU A 1 116 ? -8.380 -0.750 30.554 1.00 67.88 116 LEU A CA 1
ATOM 902 C C . LEU A 1 116 ? -7.223 -1.747 30.392 1.00 67.88 116 LEU A C 1
ATOM 904 O O . LEU A 1 116 ? -7.189 -2.464 29.395 1.00 67.88 116 LEU A O 1
ATOM 908 N N . SER A 1 117 ? -6.328 -1.862 31.383 1.00 66.56 117 SER A N 1
ATOM 909 C CA . SER A 1 117 ? -5.271 -2.884 31.412 1.00 66.56 117 SER A CA 1
ATOM 910 C C . SER A 1 117 ? -5.826 -4.317 31.422 1.00 66.56 117 SER A C 1
ATOM 912 O O . SER A 1 117 ? -5.146 -5.259 31.023 1.00 66.56 117 SER A O 1
ATOM 914 N N . ARG A 1 118 ? -7.092 -4.488 31.828 1.00 69.94 118 ARG A N 1
ATOM 915 C CA . ARG A 1 118 ? -7.799 -5.778 31.833 1.00 69.94 118 ARG A CA 1
ATOM 916 C C . ARG A 1 118 ? -8.316 -6.197 30.461 1.00 69.94 118 ARG A C 1
ATOM 918 O O . ARG A 1 118 ? -8.754 -7.341 30.305 1.00 69.94 118 ARG A O 1
ATOM 925 N N . LEU A 1 119 ? -8.329 -5.284 29.490 1.00 80.06 119 LEU A N 1
ATOM 926 C CA . LEU A 1 119 ? -8.766 -5.582 28.135 1.00 80.06 119 LEU A CA 1
ATOM 927 C C . LEU A 1 119 ? -7.649 -6.333 27.402 1.00 80.06 119 LEU A C 1
ATOM 929 O O . LEU A 1 119 ? -6.519 -5.860 27.304 1.00 80.06 119 LEU A O 1
ATOM 933 N N . SER A 1 120 ? -7.969 -7.515 26.884 1.00 82.44 120 SER A N 1
ATOM 934 C CA . SER A 1 120 ? -7.025 -8.279 26.070 1.00 82.44 120 SER A CA 1
ATOM 935 C C . SER A 1 120 ? -6.884 -7.658 24.671 1.00 82.44 120 SER A C 1
ATOM 937 O O . SER A 1 120 ? -7.843 -7.067 24.162 1.00 82.44 120 SER A O 1
ATOM 939 N N . PRO A 1 121 ? -5.731 -7.835 23.999 1.00 80.25 121 PRO A N 1
ATOM 940 C CA . PRO A 1 121 ? -5.552 -7.390 22.616 1.00 80.25 121 PRO A CA 1
ATOM 941 C C . PRO A 1 121 ? -6.591 -7.981 21.648 1.00 80.25 121 PRO A C 1
ATOM 943 O O . PRO A 1 121 ? -7.000 -7.318 20.698 1.00 80.25 121 PRO A O 1
ATOM 946 N N . GLU A 1 122 ? -7.052 -9.207 21.903 1.00 83.56 122 GLU A N 1
ATOM 947 C CA . GLU A 1 122 ? -8.075 -9.890 21.101 1.00 83.56 122 GLU A CA 1
ATOM 948 C C . GLU A 1 122 ? -9.449 -9.215 21.215 1.00 83.56 122 GLU A C 1
ATOM 950 O O . GLU A 1 122 ? -10.135 -9.018 20.214 1.00 83.56 122 GLU A O 1
ATOM 955 N N . GLU A 1 123 ? -9.847 -8.804 22.423 1.00 85.88 123 GLU A N 1
ATOM 956 C CA . GLU A 1 123 ? -11.100 -8.070 22.651 1.00 85.88 123 GLU A CA 1
ATOM 957 C C . GLU A 1 123 ? -11.068 -6.699 21.973 1.00 85.88 123 GLU A C 1
ATOM 959 O O . GLU A 1 123 ? -12.059 -6.282 21.371 1.00 85.88 123 GLU A O 1
ATOM 964 N N . PHE A 1 124 ? -9.916 -6.025 22.006 1.00 86.62 124 PHE A N 1
ATOM 965 C CA . PHE A 1 124 ? -9.728 -4.779 21.273 1.00 86.62 124 PHE A CA 1
ATOM 966 C C . PHE A 1 124 ? -9.851 -4.987 19.756 1.00 86.62 124 PHE A C 1
ATOM 968 O O . PHE A 1 124 ? -10.597 -4.269 19.092 1.00 86.62 124 PHE A O 1
ATOM 975 N N . GLN A 1 125 ? -9.192 -6.010 19.200 1.00 88.56 125 GLN A N 1
ATOM 976 C CA . GLN A 1 125 ? -9.313 -6.346 17.776 1.00 88.56 125 GLN A CA 1
ATOM 977 C C . GLN A 1 125 ? -10.751 -6.691 17.373 1.00 88.56 125 GLN A C 1
ATOM 979 O O . GLN A 1 125 ? -11.186 -6.340 16.273 1.00 88.56 125 GLN A O 1
ATOM 984 N N . LEU A 1 126 ? -11.504 -7.354 18.252 1.00 90.62 126 LEU A N 1
ATOM 985 C CA . LEU A 1 126 ? -12.912 -7.678 18.039 1.00 90.62 126 LEU A CA 1
ATOM 986 C C . LEU A 1 126 ? -13.766 -6.404 17.938 1.00 90.62 126 LEU A C 1
ATOM 988 O O . LEU A 1 126 ? -14.573 -6.271 17.016 1.00 90.62 126 LEU A O 1
ATOM 992 N N . MET A 1 127 ? -13.552 -5.453 18.850 1.00 90.19 127 MET A N 1
ATOM 993 C CA . MET A 1 127 ? -14.217 -4.149 18.835 1.00 90.19 127 MET A CA 1
ATOM 994 C C . MET A 1 127 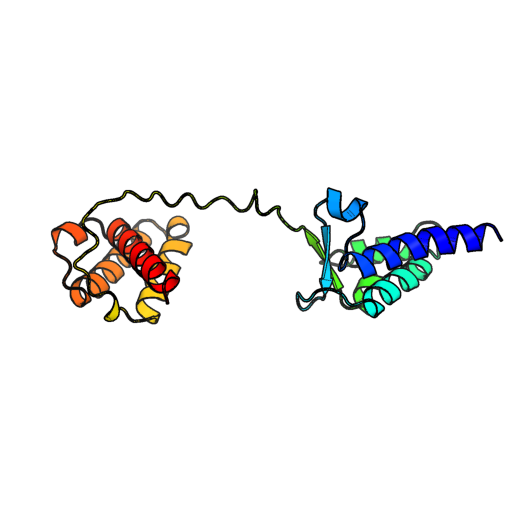? -13.865 -3.347 17.577 1.00 90.19 127 MET A C 1
ATOM 996 O O . MET A 1 127 ? -14.761 -2.843 16.904 1.00 90.19 127 MET A O 1
ATOM 1000 N N . GLU A 1 128 ? -12.583 -3.280 17.214 1.00 89.31 128 GLU A N 1
ATOM 1001 C CA . GLU A 1 128 ? -12.107 -2.620 15.991 1.00 89.31 128 GLU A CA 1
ATOM 1002 C C . GLU A 1 128 ? -12.727 -3.220 14.731 1.00 89.31 128 GLU A C 1
ATOM 1004 O O . GLU A 1 128 ? -13.272 -2.508 13.888 1.00 89.31 128 GLU A O 1
ATOM 1009 N N . THR A 1 129 ? -12.694 -4.548 14.612 1.00 91.81 129 THR A N 1
ATOM 1010 C CA . THR A 1 129 ? -13.237 -5.255 13.447 1.00 91.81 129 THR A CA 1
ATOM 1011 C C . THR A 1 129 ? -14.736 -5.009 13.311 1.00 91.81 129 THR A C 1
ATOM 1013 O O . THR A 1 129 ? -15.228 -4.796 12.199 1.00 91.81 129 THR A O 1
ATOM 1016 N N . PHE A 1 130 ? -15.462 -4.997 14.432 1.00 92.81 130 PHE A N 1
ATOM 1017 C CA . PHE A 1 130 ? -16.872 -4.631 14.456 1.00 92.81 130 PHE A CA 1
ATOM 1018 C C . PHE A 1 130 ? -17.086 -3.184 13.990 1.00 92.81 130 PHE A C 1
ATOM 1020 O O . PHE A 1 130 ? -17.878 -2.960 13.076 1.00 92.81 130 PHE A O 1
ATOM 1027 N N . LEU A 1 131 ? -16.359 -2.210 14.552 1.00 92.12 131 LEU A N 1
ATOM 1028 C CA . LEU A 1 131 ? -16.498 -0.791 14.201 1.00 92.12 131 LEU A CA 1
ATOM 1029 C C . LEU A 1 131 ? -16.184 -0.521 12.724 1.00 92.12 131 LEU A C 1
ATOM 1031 O O . LEU A 1 131 ? -16.917 0.223 12.075 1.00 92.12 131 LEU A O 1
ATOM 1035 N N . LEU A 1 132 ? -15.156 -1.169 12.169 1.00 92.50 132 LEU A N 1
ATOM 1036 C CA . LEU A 1 132 ? -14.787 -1.051 10.755 1.00 92.50 132 LEU A CA 1
ATOM 1037 C C . LEU A 1 132 ? -15.856 -1.614 9.808 1.00 92.50 132 LEU A C 1
ATOM 1039 O O . LEU A 1 132 ? -16.006 -1.122 8.690 1.00 92.50 132 LEU A O 1
ATOM 1043 N N . ARG A 1 133 ? -16.601 -2.643 10.233 1.00 90.81 133 ARG A N 1
ATOM 1044 C CA . ARG A 1 133 ? -17.611 -3.328 9.407 1.00 90.81 133 ARG A CA 1
ATOM 1045 C C . ARG A 1 133 ? -19.052 -2.942 9.737 1.00 90.81 133 ARG A C 1
ATOM 1047 O O . ARG A 1 133 ? -19.961 -3.416 9.061 1.00 90.81 133 ARG A O 1
ATOM 1054 N N . ARG A 1 134 ? -19.293 -2.076 10.728 1.00 90.38 134 ARG A N 1
ATOM 1055 C CA . ARG A 1 134 ? -20.643 -1.785 11.252 1.00 90.38 134 ARG A CA 1
ATOM 1056 C C . ARG A 1 134 ? -21.639 -1.303 10.195 1.00 90.38 134 ARG A C 1
ATOM 1058 O O . ARG A 1 134 ? -22.818 -1.626 10.285 1.00 90.38 134 ARG A O 1
ATOM 1065 N N . GLU A 1 135 ? -21.173 -0.558 9.194 1.00 89.44 135 GLU A N 1
ATOM 1066 C CA . GLU A 1 135 ? -22.012 -0.029 8.104 1.00 89.44 135 GLU A CA 1
ATOM 1067 C C . GLU A 1 135 ? -22.308 -1.074 7.014 1.00 89.44 135 GLU A C 1
ATOM 1069 O O . GLU A 1 135 ? -23.207 -0.887 6.202 1.00 89.44 135 GLU A O 1
ATOM 1074 N N . GLN A 1 136 ? -21.569 -2.187 6.994 1.00 91.25 136 GLN A N 1
ATOM 1075 C CA . GLN A 1 136 ? -21.752 -3.290 6.041 1.00 91.25 136 GLN A CA 1
ATOM 1076 C C . GLN A 1 136 ? -22.649 -4.406 6.601 1.00 91.25 136 GLN A C 1
ATOM 1078 O O . GLN A 1 136 ? -23.074 -5.289 5.858 1.00 91.25 136 GLN A O 1
ATOM 1083 N N . LEU A 1 137 ? -22.919 -4.398 7.909 1.00 89.44 137 LEU A N 1
ATOM 1084 C CA . LEU A 1 137 ? -23.740 -5.403 8.580 1.00 89.44 137 LEU A CA 1
ATOM 1085 C C . LEU A 1 137 ? -25.231 -5.058 8.475 1.00 89.44 137 LEU A C 1
ATOM 1087 O O . LEU A 1 137 ? -25.634 -3.904 8.616 1.00 89.44 137 LEU A O 1
ATOM 1091 N N . ALA A 1 138 ? -26.072 -6.084 8.311 1.00 93.12 138 ALA A N 1
ATOM 1092 C CA . ALA A 1 138 ? -27.519 -5.934 8.450 1.00 93.12 138 ALA A CA 1
ATOM 1093 C C . ALA A 1 138 ? -27.869 -5.398 9.852 1.00 93.12 138 ALA A C 1
ATOM 1095 O O . ALA A 1 138 ? -27.233 -5.788 10.835 1.00 93.12 138 ALA A O 1
ATOM 1096 N N . ARG A 1 139 ? -28.886 -4.527 9.958 1.00 88.88 139 ARG A N 1
ATOM 1097 C CA . ARG A 1 139 ? -29.230 -3.815 11.209 1.00 88.88 139 ARG A CA 1
ATOM 1098 C C . ARG A 1 139 ? -29.410 -4.754 12.405 1.00 88.88 139 ARG A C 1
ATOM 1100 O O . ARG A 1 139 ? -28.888 -4.472 13.481 1.00 88.88 139 ARG A O 1
ATOM 1107 N N . ASP A 1 140 ? -30.075 -5.887 12.202 1.00 89.69 140 ASP A N 1
ATOM 1108 C CA . ASP A 1 140 ? -30.340 -6.856 13.271 1.00 89.69 140 ASP A CA 1
ATOM 1109 C C . ASP A 1 140 ? -29.060 -7.555 13.742 1.00 89.69 140 ASP A C 1
ATOM 1111 O O . ASP A 1 140 ? -28.808 -7.687 14.943 1.00 89.69 140 ASP A O 1
ATOM 1115 N N . VAL A 1 141 ? -28.200 -7.935 12.792 1.00 90.75 141 VAL A N 1
ATOM 1116 C CA . VAL A 1 141 ? -26.903 -8.563 13.070 1.00 90.75 141 VAL A CA 1
ATOM 1117 C C . VAL A 1 141 ? -25.992 -7.576 13.791 1.00 90.75 141 VAL A C 1
ATOM 1119 O O . VAL A 1 141 ? -25.443 -7.921 14.836 1.00 90.75 141 VAL A O 1
ATOM 1122 N N . ARG A 1 142 ? -25.910 -6.331 13.309 1.00 92.44 142 ARG A N 1
ATOM 1123 C CA . ARG A 1 142 ? -25.164 -5.237 13.944 1.00 92.44 142 ARG A CA 1
ATOM 1124 C C . ARG A 1 142 ? -25.590 -5.047 15.399 1.00 92.44 142 ARG A C 1
ATOM 1126 O O . ARG A 1 142 ? -24.742 -5.105 16.285 1.00 92.44 142 ARG A O 1
ATOM 1133 N N . ALA A 1 143 ? -26.892 -4.910 15.655 1.00 90.31 143 ALA A N 1
ATOM 1134 C CA . ALA A 1 143 ? -27.419 -4.722 17.004 1.00 90.31 143 ALA A CA 1
ATOM 1135 C C . ALA A 1 143 ? -27.188 -5.947 17.906 1.00 90.31 143 ALA A C 1
ATOM 1137 O O . ALA A 1 143 ? -26.959 -5.806 19.109 1.00 90.31 143 ALA A O 1
ATOM 1138 N N . SER A 1 144 ? -27.264 -7.166 17.360 1.00 90.75 144 SER A N 1
ATOM 1139 C CA . SER A 1 144 ? -26.980 -8.391 18.121 1.00 90.75 144 SER A CA 1
ATOM 1140 C C . SER A 1 144 ? -25.498 -8.504 18.504 1.00 90.75 144 SER A C 1
ATOM 1142 O O . SER A 1 144 ? -25.190 -8.749 19.670 1.00 90.75 144 SER A O 1
ATOM 1144 N N . MET A 1 145 ? -24.588 -8.239 17.560 1.00 90.31 145 MET A N 1
ATOM 1145 C CA . MET A 1 145 ? -23.141 -8.276 17.773 1.00 90.31 145 MET A CA 1
ATOM 1146 C C . MET A 1 145 ? -22.703 -7.174 18.732 1.00 90.31 145 MET A C 1
ATOM 1148 O O . MET A 1 145 ? -22.006 -7.463 19.699 1.00 90.31 145 MET A O 1
ATOM 1152 N N . ALA A 1 146 ? -23.181 -5.940 18.540 1.00 91.81 146 ALA A N 1
ATOM 1153 C CA . ALA A 1 146 ? -22.900 -4.828 19.445 1.00 91.81 146 ALA A CA 1
ATOM 1154 C C . ALA A 1 146 ? -23.261 -5.183 20.893 1.00 91.81 146 ALA A C 1
ATOM 1156 O O . ALA A 1 146 ? -22.453 -4.991 21.796 1.00 91.81 146 ALA A O 1
ATOM 1157 N N . ARG A 1 147 ? -24.450 -5.762 21.118 1.00 91.25 147 ARG A N 1
ATOM 1158 C CA . ARG A 1 147 ? -24.886 -6.195 22.454 1.00 91.25 147 ARG A CA 1
ATOM 1159 C C . ARG A 1 147 ? -23.984 -7.275 23.043 1.00 91.25 147 ARG A C 1
ATOM 1161 O O . ARG A 1 147 ? -23.589 -7.150 24.195 1.00 91.25 147 ARG A O 1
ATOM 1168 N N . GLN A 1 148 ? -23.631 -8.305 22.274 1.00 90.44 148 GLN A N 1
ATOM 1169 C CA . GLN A 1 148 ? -22.758 -9.382 22.762 1.00 90.44 148 GLN A CA 1
ATOM 1170 C C . GLN A 1 148 ? -21.368 -8.866 23.155 1.00 90.44 148 GLN A C 1
ATOM 1172 O O . GLN A 1 148 ? -20.854 -9.217 24.217 1.00 90.44 148 GLN A O 1
ATOM 1177 N N . ILE A 1 149 ? -20.785 -7.995 22.327 1.00 91.19 149 ILE A N 1
ATOM 1178 C CA . ILE A 1 149 ? -19.476 -7.387 22.584 1.00 91.19 149 ILE A CA 1
ATOM 1179 C C . ILE A 1 149 ? -19.549 -6.483 23.820 1.00 91.19 149 ILE A C 1
ATOM 1181 O O . ILE A 1 149 ? -18.740 -6.623 24.738 1.00 91.19 149 ILE A O 1
ATOM 1185 N N . ALA A 1 150 ? -20.547 -5.598 23.874 1.00 89.38 150 ALA A N 1
ATOM 1186 C CA . ALA A 1 150 ? -20.734 -4.656 24.972 1.00 89.38 150 ALA A CA 1
ATOM 1187 C C . ALA A 1 150 ? -20.990 -5.353 26.316 1.00 89.38 150 ALA A C 1
ATOM 1189 O O . ALA A 1 150 ? -20.466 -4.906 27.332 1.00 89.38 150 ALA A O 1
ATOM 1190 N N . LEU A 1 151 ? -21.748 -6.455 26.337 1.00 87.94 151 LEU A N 1
ATOM 1191 C CA . LEU A 1 151 ? -21.972 -7.240 27.553 1.00 87.94 151 LEU A CA 1
ATOM 1192 C C . LEU A 1 151 ? -20.673 -7.883 28.040 1.00 87.94 151 LEU A C 1
ATOM 1194 O O . LEU A 1 151 ? -20.285 -7.675 29.186 1.00 87.94 151 LEU A O 1
ATOM 1198 N N . ARG A 1 152 ? -19.959 -8.587 27.155 1.00 86.81 152 ARG A N 1
ATOM 1199 C CA . ARG A 1 152 ? -18.718 -9.288 27.508 1.00 86.81 152 ARG A CA 1
ATOM 1200 C C . ARG A 1 152 ? -17.647 -8.333 28.034 1.00 86.81 152 ARG A C 1
ATOM 1202 O O . ARG A 1 152 ? -17.027 -8.592 29.064 1.00 86.81 152 ARG A O 1
ATOM 1209 N N . VAL A 1 153 ? -17.440 -7.216 27.340 1.00 87.06 153 VAL A N 1
ATOM 1210 C CA . VAL A 1 153 ? -16.435 -6.216 27.720 1.00 87.06 153 VAL A CA 1
ATOM 1211 C C . VAL A 1 153 ? -16.903 -5.395 28.928 1.00 87.06 153 VAL A C 1
ATOM 1213 O O . VAL A 1 153 ? -16.119 -5.132 29.840 1.00 87.06 153 VAL A O 1
ATOM 1216 N N . GLY A 1 154 ? -18.188 -5.037 28.979 1.00 83.19 154 GLY A N 1
ATOM 1217 C CA . GLY A 1 154 ? -18.778 -4.262 30.068 1.00 83.19 154 GLY A CA 1
ATOM 1218 C C . GLY A 1 154 ? -18.790 -4.997 31.408 1.00 83.19 154 GLY A C 1
ATOM 1219 O O . GLY A 1 154 ? -18.542 -4.373 32.439 1.00 83.19 154 GLY A O 1
ATOM 1220 N N . GLU A 1 155 ? -19.017 -6.314 31.414 1.00 83.62 155 GLU A N 1
ATOM 1221 C CA . GLU A 1 155 ? -18.894 -7.146 32.619 1.00 83.62 155 GLU A CA 1
ATOM 1222 C C . GLU A 1 155 ? -17.451 -7.206 33.119 1.00 83.62 155 GLU A C 1
ATOM 1224 O O . GLU A 1 155 ? -17.193 -6.984 34.304 1.00 83.62 155 GLU A O 1
ATOM 1229 N N . LYS A 1 156 ? -16.498 -7.428 32.209 1.00 83.00 156 LYS A N 1
ATOM 1230 C CA . LYS A 1 156 ? -15.073 -7.530 32.541 1.00 83.00 156 LYS A CA 1
ATOM 1231 C C . LYS A 1 156 ? -14.507 -6.228 33.115 1.00 83.00 156 LYS A C 1
ATOM 1233 O O . LYS A 1 156 ? -13.723 -6.257 34.065 1.00 83.00 156 LYS A O 1
ATOM 1238 N N . LEU A 1 157 ? -14.938 -5.092 32.569 1.00 81.81 157 LEU A N 1
ATOM 1239 C CA . LEU A 1 157 ? -14.535 -3.751 33.002 1.00 81.81 157 LEU A CA 1
ATOM 1240 C C . LEU A 1 157 ? -15.427 -3.170 34.114 1.00 81.81 157 LEU A C 1
ATOM 1242 O O . LEU A 1 157 ? -15.209 -2.034 34.525 1.00 81.81 157 LEU A O 1
ATOM 1246 N N . LYS A 1 158 ? -16.407 -3.934 34.625 1.00 81.31 158 LYS A N 1
ATOM 1247 C CA . LYS A 1 158 ? -17.362 -3.512 35.672 1.00 81.31 158 LYS A CA 1
ATOM 1248 C C . LYS A 1 158 ? -18.078 -2.187 35.364 1.00 81.31 158 LYS A C 1
ATOM 1250 O O . LYS A 1 158 ? -18.357 -1.397 36.261 1.00 81.31 158 LYS A O 1
ATOM 1255 N N . ILE A 1 159 ? -18.401 -1.955 34.095 1.00 78.38 159 ILE A N 1
ATOM 1256 C CA . ILE A 1 159 ? -19.053 -0.724 33.630 1.00 78.38 159 ILE A CA 1
ATOM 1257 C C . ILE A 1 159 ? -20.508 -0.704 34.124 1.00 78.38 159 ILE A C 1
ATOM 1259 O O . ILE A 1 159 ? -21.175 -1.734 33.987 1.00 78.38 159 ILE A O 1
ATOM 1263 N N . PRO A 1 160 ? -21.028 0.405 34.681 1.00 74.69 160 PRO A N 1
ATOM 1264 C CA . PRO A 1 160 ? -22.413 0.490 35.148 1.00 74.69 160 PRO A CA 1
ATOM 1265 C C . PRO A 1 160 ? -23.428 0.212 34.027 1.00 74.69 160 PRO A C 1
ATOM 1267 O O . PRO A 1 160 ? -23.166 0.450 32.851 1.00 74.69 160 PRO A O 1
ATOM 1270 N N . ALA A 1 161 ? -24.598 -0.324 34.389 1.00 70.69 161 ALA A N 1
ATOM 1271 C CA . ALA A 1 161 ? -25.614 -0.765 33.426 1.00 70.69 161 ALA A CA 1
ATOM 1272 C C . ALA A 1 161 ? -26.198 0.378 32.573 1.00 70.69 161 ALA A C 1
ATOM 1274 O O . ALA A 1 161 ? -26.650 0.131 31.457 1.00 70.69 161 ALA A O 1
ATOM 1275 N N . GLU A 1 162 ? -26.152 1.616 33.067 1.00 69.88 162 GLU A N 1
ATOM 1276 C CA . GLU A 1 162 ? -26.596 2.816 32.347 1.00 69.88 162 GLU A CA 1
ATOM 1277 C C . GLU A 1 162 ? -25.786 3.037 31.064 1.00 69.88 162 GLU A C 1
ATOM 1279 O O . GLU A 1 162 ? -26.354 3.163 29.981 1.00 69.88 162 GLU A O 1
ATOM 1284 N N . ASP A 1 163 ? -24.459 2.930 31.153 1.00 69.88 163 ASP A N 1
ATOM 1285 C CA . ASP A 1 163 ? -23.552 3.046 30.006 1.00 69.88 163 ASP A CA 1
ATOM 1286 C C . ASP A 1 163 ? -23.690 1.870 29.016 1.00 69.88 163 ASP A C 1
ATOM 1288 O O . ASP A 1 163 ? -23.253 1.961 27.868 1.00 69.88 163 ASP A O 1
ATOM 1292 N N . ARG A 1 164 ? -24.323 0.758 29.425 1.00 71.19 164 ARG A N 1
ATOM 1293 C CA . ARG A 1 164 ? -24.575 -0.418 28.568 1.00 71.19 164 ARG A CA 1
ATOM 1294 C C . ARG A 1 164 ? -25.847 -0.296 27.726 1.00 71.19 164 ARG A C 1
ATOM 1296 O O . ARG A 1 164 ? -26.046 -1.126 26.840 1.00 71.19 164 ARG A O 1
ATOM 1303 N N . GLN A 1 165 ? -26.696 0.708 27.972 1.00 76.25 165 GLN A N 1
ATOM 1304 C CA . GLN A 1 165 ? -27.938 0.906 27.209 1.00 76.25 165 GLN A CA 1
ATOM 1305 C C . GLN A 1 165 ? -27.666 1.185 25.725 1.00 76.25 165 GLN A C 1
ATOM 1307 O O . GLN A 1 165 ? -28.424 0.737 24.866 1.00 76.25 165 GLN A O 1
ATOM 1312 N N . ASN A 1 166 ? -26.550 1.856 25.423 1.00 85.06 166 ASN A N 1
ATOM 1313 C CA . ASN A 1 166 ? -26.096 2.139 24.064 1.00 85.06 166 ASN A CA 1
ATOM 1314 C C . ASN A 1 166 ? -24.832 1.322 23.740 1.00 85.06 166 ASN A C 1
ATOM 1316 O O . ASN A 1 166 ? -23.719 1.841 23.858 1.00 85.06 166 ASN A O 1
ATOM 1320 N N . PRO A 1 167 ? -24.970 0.052 23.311 1.00 84.62 167 PRO A N 1
ATOM 1321 C CA . PRO A 1 167 ? -23.837 -0.859 23.149 1.00 84.62 167 PRO A CA 1
ATOM 1322 C C . PRO A 1 167 ? -22.828 -0.369 22.106 1.00 84.62 167 PRO A C 1
ATOM 1324 O O . PRO A 1 167 ? -21.625 -0.513 22.295 1.00 84.62 167 PRO A O 1
ATOM 1327 N N . GLU A 1 168 ? -23.295 0.256 21.024 1.00 86.25 168 GLU A N 1
ATOM 1328 C CA . GLU A 1 168 ? -22.407 0.799 19.991 1.00 86.25 168 GLU A CA 1
ATOM 1329 C C . GLU A 1 168 ? -21.599 1.998 20.492 1.00 86.25 168 GLU A C 1
ATOM 1331 O O . GLU A 1 168 ? -20.388 2.048 20.284 1.00 86.25 168 GLU A O 1
ATOM 1336 N N . ALA A 1 169 ? -22.250 2.928 21.198 1.00 84.38 169 ALA A N 1
ATOM 1337 C CA . ALA A 1 169 ? -21.587 4.095 21.771 1.00 84.38 169 ALA A CA 1
ATOM 1338 C C . ALA A 1 169 ? -20.560 3.687 22.836 1.00 84.38 169 ALA A C 1
ATOM 1340 O O . ALA A 1 169 ? -19.480 4.272 22.914 1.00 84.38 169 ALA A O 1
ATOM 1341 N N . LEU A 1 170 ? -20.866 2.645 23.618 1.00 85.62 170 LEU A N 1
ATOM 1342 C CA . LEU A 1 170 ? -19.937 2.079 24.589 1.00 85.62 170 LEU A CA 1
ATOM 1343 C C . LEU A 1 170 ? -18.688 1.501 23.909 1.00 85.62 170 LEU A C 1
ATOM 1345 O O . LEU A 1 170 ? -17.573 1.810 24.324 1.00 85.62 170 LEU A O 1
ATOM 1349 N N . ILE A 1 171 ? -18.863 0.690 22.859 1.00 87.75 171 ILE A N 1
ATOM 1350 C CA . ILE A 1 171 ? -17.746 0.098 22.103 1.00 87.75 171 ILE A CA 1
ATOM 1351 C C . ILE A 1 171 ? -16.880 1.194 21.476 1.00 87.75 171 ILE A C 1
ATOM 1353 O O . ILE A 1 171 ? -15.655 1.122 21.553 1.00 87.75 171 ILE A O 1
ATOM 1357 N N . GLU A 1 172 ? -17.501 2.222 20.897 1.00 87.31 172 GLU A N 1
ATOM 1358 C CA . GLU A 1 172 ? -16.791 3.357 20.304 1.00 87.31 172 GLU A CA 1
ATOM 1359 C C . GLU A 1 172 ? -15.980 4.126 21.355 1.00 87.31 172 GLU A C 1
ATOM 1361 O O . GLU A 1 172 ? -14.793 4.383 21.148 1.00 87.31 172 GLU A O 1
ATOM 1366 N N . LYS A 1 173 ? -16.574 4.406 22.523 1.00 85.25 173 LYS A N 1
ATOM 1367 C CA . LYS A 1 173 ? -15.890 5.063 23.646 1.00 85.25 173 LYS A CA 1
ATOM 1368 C C . LYS A 1 173 ? -14.690 4.245 24.130 1.00 85.25 173 LYS A C 1
ATOM 1370 O O . LYS A 1 173 ? -13.594 4.782 24.245 1.00 85.25 173 LYS A O 1
ATOM 1375 N N . LEU A 1 174 ? -14.874 2.946 24.364 1.00 85.31 174 LEU A N 1
ATOM 1376 C CA . LEU A 1 174 ? -13.815 2.058 24.851 1.00 85.31 174 LEU A CA 1
ATOM 1377 C C . LEU A 1 174 ? -12.670 1.892 23.845 1.00 85.31 174 LEU A C 1
ATOM 1379 O O . LEU A 1 174 ? -11.505 1.914 24.239 1.00 85.31 174 LEU A O 1
ATOM 1383 N N . ALA A 1 175 ? -12.983 1.756 22.553 1.00 85.25 175 ALA A N 1
ATOM 1384 C CA . ALA A 1 175 ? -11.966 1.680 21.508 1.00 85.25 175 ALA A CA 1
ATOM 1385 C C . ALA A 1 175 ? -11.139 2.972 21.452 1.00 85.25 175 ALA A C 1
ATOM 1387 O O . ALA A 1 175 ? -9.916 2.924 21.316 1.00 85.25 175 ALA A O 1
ATOM 1388 N N . ASN A 1 176 ? -11.794 4.126 21.602 1.00 83.50 176 ASN A N 1
ATOM 1389 C CA . ASN A 1 176 ? -11.118 5.417 21.576 1.00 83.50 176 ASN A CA 1
ATOM 1390 C C . ASN A 1 176 ? -10.188 5.605 22.787 1.00 83.50 176 ASN A C 1
ATOM 1392 O O . ASN A 1 176 ? -9.045 6.028 22.623 1.00 83.50 176 ASN A O 1
ATOM 1396 N N . GLU A 1 177 ? -10.632 5.218 23.985 1.00 79.75 177 GLU A N 1
ATOM 1397 C CA . GLU A 1 177 ? -9.799 5.259 25.194 1.00 79.75 177 GLU A CA 1
ATOM 1398 C C . GLU A 1 177 ? -8.589 4.314 25.098 1.00 79.75 177 GLU A C 1
ATOM 1400 O O . GLU A 1 177 ? -7.464 4.715 25.399 1.00 79.75 177 GLU A O 1
ATOM 1405 N N . TYR A 1 178 ? -8.775 3.088 24.595 1.00 80.81 178 TYR A N 1
ATOM 1406 C CA . TYR A 1 178 ? -7.667 2.142 24.419 1.00 80.81 178 TYR A CA 1
ATOM 1407 C C . TYR A 1 178 ? -6.613 2.662 23.427 1.00 80.81 178 TYR A C 1
ATOM 1409 O O . TYR A 1 178 ? -5.415 2.601 23.704 1.00 80.81 178 TYR A O 1
ATOM 1417 N N . ARG A 1 179 ? -7.042 3.241 22.294 1.00 79.25 179 ARG A N 1
ATOM 1418 C CA . ARG A 1 179 ? -6.139 3.886 21.320 1.00 79.25 179 ARG A CA 1
ATOM 1419 C C . ARG A 1 179 ? -5.369 5.052 21.932 1.00 79.25 179 ARG A C 1
ATOM 1421 O O . ARG A 1 179 ? -4.191 5.224 21.624 1.00 79.25 179 ARG A O 1
ATOM 1428 N N . ASN A 1 180 ? -6.021 5.848 22.782 1.00 76.62 180 ASN A N 1
ATOM 1429 C CA . ASN A 1 180 ? -5.371 6.957 23.471 1.00 76.62 180 ASN A CA 1
ATOM 1430 C C . ASN A 1 180 ? -4.276 6.443 24.409 1.00 76.62 180 ASN A C 1
ATOM 1432 O O . ASN A 1 180 ? -3.154 6.929 24.318 1.00 76.62 180 ASN A O 1
ATOM 1436 N N . CYS A 1 181 ? -4.555 5.427 25.232 1.00 68.75 181 CYS A N 1
ATOM 1437 C CA . CYS A 1 181 ? -3.551 4.810 26.104 1.00 68.75 181 CYS A CA 1
ATOM 1438 C C . CYS A 1 181 ? -2.384 4.192 25.317 1.00 68.75 181 CYS A C 1
ATOM 1440 O O . CYS A 1 181 ? -1.229 4.408 25.674 1.00 68.75 181 CYS A O 1
ATOM 1442 N N . ALA A 1 182 ? -2.667 3.480 24.222 1.00 62.59 182 ALA A N 1
ATOM 1443 C CA . ALA A 1 182 ? -1.641 2.853 23.387 1.00 62.59 182 ALA A CA 1
ATOM 1444 C C . ALA A 1 182 ? -0.733 3.864 22.663 1.00 62.59 182 ALA A C 1
ATOM 1446 O O . ALA A 1 182 ? 0.372 3.511 22.274 1.00 62.59 182 ALA A O 1
ATOM 1447 N N . ARG A 1 183 ? -1.169 5.119 22.480 1.00 54.97 183 ARG A N 1
ATOM 1448 C CA . ARG A 1 183 ? -0.352 6.179 21.860 1.00 54.97 183 ARG A CA 1
ATOM 1449 C C . ARG A 1 183 ? 0.699 6.771 22.810 1.00 54.97 183 ARG A C 1
ATOM 1451 O O . ARG A 1 183 ? 1.559 7.519 22.353 1.00 54.97 183 ARG A O 1
ATOM 1458 N N . PHE A 1 184 ? 0.600 6.491 24.110 1.00 46.44 184 PHE A N 1
ATOM 1459 C CA . PHE A 1 184 ? 1.513 6.995 25.144 1.00 46.44 184 PHE A CA 1
ATOM 1460 C C . PHE A 1 184 ? 2.472 5.925 25.698 1.00 46.44 184 PHE A C 1
ATOM 1462 O O . PHE A 1 184 ? 3.233 6.229 26.617 1.00 46.44 184 PHE A O 1
ATOM 1469 N N . LEU A 1 185 ? 2.446 4.708 25.144 1.00 43.03 185 LEU A N 1
ATOM 1470 C CA . LEU A 1 185 ? 3.414 3.629 25.382 1.00 43.03 185 LEU A CA 1
ATOM 1471 C C . LEU A 1 185 ? 4.357 3.504 24.181 1.00 43.03 185 LEU A C 1
ATOM 1473 O O . LEU A 1 185 ? 5.555 3.245 24.420 1.00 43.03 185 LEU A O 1
#